Protein AF-A0A0G4EJK0-F1 (afdb_monomer_lite)

pLDDT: mean 75.62, std 25.46, range [27.19, 98.75]

Organism: Vitrella brassicaformis (strain CCMP3155) (NCBI:txid1169540)

Foldseek 3Di:
DDDCPPPPDHPDDDPPDDPLLVVLSVLCVDPDPVSRDDPQVSCVSVVNDDDDDDDDDDDDDDDDDDDDDDDDDDDDDDDDDDDDDDDDDDDDDDDDDDDDDDDDDDDDDDDDDPDDDDPPPPPDPPQPDPQLQVCLQVLPLSNNLVNCVVVNLCQQCDADPQRDGSLLSNLLVLSLSNNVSNCVRPVCLQCDAGPQQDGSLLSNLLNLNVNSNVSSCVSPVCQQVDAGPQRDGSLLNNLLNLNQNSNLSSCVSPVCLLCRAGNVRDHSLNSNVVNVNVSNNVSSVVSVVVVVD

Radius of gyration: 32.94 Å; chains: 1; bounding box: 77×65×105 Å

Sequence (293 aa):
MMAVVVDKQIPRIPDSVPAHIKAAIESCFAFKPEDRPTARELLAKLGMSSSPSKEPVLVHPAPVSPAVVSPTGHSSGVHVSMASTATGPPSAVSPTQIKLLVPQEQTAFPTQQPSAKTPPNVPQPQIKHTDIFKAVEENDVQSVRWLIERDGKDILDKRGHFENTPFLLAAKKGHVGVMSVMHESKPDVLKQTDQNGFTALYLAAWFDQIEAMKFLYEMDGSILQQTGPDGWNAIHLAAEKGRVAAVNKLLEWDPKLIDARTNFGFTSFMRAANNGHVDVMKALYAKRKDLLT

Secondary structure (DSSP, 8-state):
---TTSSS------TTS-HHHHHHHHHTT-SSGGGSPPHHHHHHHTT--PPP--PPP-PPP--------------------------------------------------PPP---PPP---------SSHHHHHHTT-HHHHHHHHHHH-GGGGG---GGG--HHHHHHHHT-HHHHHHHHHH-GGGGG-B-TTS-BHHHHHHHTT-HHHHHHHHHH-GGGGG---GGG--HHHHHHHTT-HHHHHHHHHH-GGGGG---TT---HHHHHHHTT-HHHHHHHHHHHHHH--

Structure (mmCIF, N/CA/C/O backbone):
data_AF-A0A0G4EJK0-F1
#
_entry.id   AF-A0A0G4EJK0-F1
#
loop_
_atom_site.group_PDB
_atom_site.id
_atom_site.type_symbol
_atom_site.label_atom_id
_atom_site.label_alt_id
_atom_site.label_comp_id
_atom_site.label_asym_id
_atom_site.label_entity_id
_atom_site.label_seq_id
_atom_site.pdbx_PDB_ins_code
_atom_site.Cartn_x
_atom_site.Cartn_y
_atom_site.Cartn_z
_atom_site.occupancy
_atom_site.B_iso_or_equiv
_atom_site.auth_seq_id
_atom_site.auth_comp_id
_atom_site.auth_asym_id
_atom_site.auth_atom_id
_atom_site.pdbx_PDB_model_num
ATOM 1 N N . MET A 1 1 ? 21.245 -13.088 4.872 1.00 36.66 1 MET A N 1
ATOM 2 C CA . MET A 1 1 ? 22.289 -13.784 4.090 1.00 36.66 1 MET A CA 1
ATOM 3 C C . MET A 1 1 ? 22.297 -13.173 2.691 1.00 36.66 1 MET A C 1
ATOM 5 O O . MET A 1 1 ? 21.254 -13.180 2.059 1.00 36.66 1 MET A O 1
ATOM 9 N N . MET A 1 2 ? 23.444 -12.606 2.291 1.00 28.41 2 MET A N 1
ATOM 10 C CA . MET A 1 2 ? 23.840 -12.134 0.946 1.00 28.41 2 MET A CA 1
ATOM 11 C C . MET A 1 2 ? 23.056 -10.958 0.326 1.00 28.41 2 MET A C 1
ATOM 13 O O . MET A 1 2 ? 22.141 -11.123 -0.474 1.00 28.41 2 MET A O 1
ATOM 17 N N . ALA A 1 3 ? 23.508 -9.744 0.646 1.00 35.75 3 ALA A N 1
ATOM 18 C CA . ALA A 1 3 ? 23.315 -8.568 -0.190 1.00 35.75 3 ALA A CA 1
ATOM 19 C C . ALA A 1 3 ? 24.245 -8.669 -1.411 1.00 35.75 3 ALA A C 1
ATOM 21 O O . ALA A 1 3 ? 25.451 -8.831 -1.254 1.00 35.75 3 ALA A O 1
ATOM 22 N N . VAL A 1 4 ? 23.706 -8.567 -2.626 1.00 46.34 4 VAL A N 1
ATOM 23 C CA . VAL A 1 4 ? 24.503 -8.712 -3.862 1.00 46.34 4 VAL A CA 1
ATOM 24 C C . VAL A 1 4 ? 25.382 -7.485 -4.153 1.00 46.34 4 VAL A C 1
ATOM 26 O O . VAL A 1 4 ? 26.178 -7.506 -5.081 1.00 46.34 4 VAL A O 1
ATOM 29 N N . VAL A 1 5 ? 25.326 -6.424 -3.342 1.00 48.44 5 VAL A N 1
ATOM 30 C CA . VAL A 1 5 ? 26.264 -5.297 -3.474 1.00 48.44 5 VAL A CA 1
ATOM 31 C C . VAL A 1 5 ? 26.700 -4.783 -2.102 1.00 48.44 5 VAL A C 1
ATOM 33 O O . VAL A 1 5 ? 26.505 -3.618 -1.776 1.00 48.44 5 VAL A O 1
ATOM 36 N N . VAL A 1 6 ? 27.264 -5.661 -1.269 1.00 46.09 6 VAL A N 1
ATOM 37 C CA . VAL A 1 6 ? 27.990 -5.222 -0.059 1.00 46.09 6 VAL A CA 1
ATOM 38 C C . VAL A 1 6 ? 29.514 -5.331 -0.204 1.00 46.09 6 VAL A C 1
ATOM 40 O O . VAL A 1 6 ? 30.216 -4.601 0.480 1.00 46.09 6 VAL A O 1
ATOM 43 N N . ASP A 1 7 ? 30.049 -6.064 -1.188 1.00 45.94 7 ASP A N 1
ATOM 44 C CA . ASP A 1 7 ? 31.502 -6.339 -1.235 1.00 45.94 7 ASP A CA 1
ATOM 45 C C . ASP A 1 7 ? 32.251 -5.867 -2.489 1.00 45.94 7 ASP A C 1
ATOM 47 O O . ASP A 1 7 ? 33.375 -6.299 -2.733 1.00 45.94 7 ASP A O 1
ATOM 51 N N . LYS A 1 8 ? 31.684 -4.967 -3.306 1.00 55.09 8 LYS A N 1
ATOM 52 C CA . LYS A 1 8 ? 32.303 -4.547 -4.589 1.00 55.09 8 LYS A CA 1
ATOM 53 C C . LYS A 1 8 ? 32.570 -5.722 -5.553 1.00 55.09 8 LYS A C 1
ATOM 55 O O . LYS A 1 8 ? 33.410 -5.607 -6.442 1.00 55.09 8 LYS A O 1
ATOM 60 N N . GLN A 1 9 ? 31.870 -6.845 -5.388 1.00 55.94 9 GLN A N 1
ATOM 61 C CA . GLN A 1 9 ? 32.025 -8.032 -6.226 1.00 55.94 9 GLN A CA 1
ATOM 62 C C . GLN A 1 9 ? 30.781 -8.239 -7.087 1.00 55.94 9 GLN A C 1
ATOM 64 O O . GLN A 1 9 ? 29.661 -8.266 -6.581 1.00 55.94 9 GLN A O 1
ATOM 69 N N . ILE A 1 10 ? 30.990 -8.386 -8.396 1.00 62.38 10 ILE A N 1
ATOM 70 C CA . ILE A 1 10 ? 29.948 -8.809 -9.333 1.00 62.38 10 ILE A CA 1
ATOM 71 C C . ILE A 1 10 ? 29.575 -10.258 -8.967 1.00 62.38 10 ILE A C 1
ATOM 73 O O . ILE A 1 10 ? 30.484 -11.082 -8.821 1.00 62.38 10 ILE A O 1
ATOM 77 N N . PRO A 1 11 ? 28.283 -10.602 -8.792 1.00 68.44 11 PRO A N 1
ATOM 78 C CA . PRO A 1 11 ? 27.881 -11.975 -8.496 1.00 68.44 11 PRO A CA 1
ATOM 79 C C . PRO A 1 11 ? 28.413 -12.941 -9.560 1.00 68.44 11 PRO A C 1
ATOM 81 O O . PRO A 1 11 ? 28.395 -12.641 -10.753 1.00 68.44 11 PRO A O 1
ATOM 84 N N . ARG A 1 12 ? 28.897 -14.112 -9.129 1.00 75.75 12 ARG A N 1
ATOM 85 C CA . ARG A 1 12 ? 29.502 -15.106 -10.024 1.00 75.75 12 ARG A CA 1
ATOM 86 C C . ARG A 1 12 ? 28.474 -15.589 -11.052 1.00 75.75 12 ARG A C 1
ATOM 88 O O . ARG A 1 12 ? 27.527 -16.291 -10.703 1.00 75.75 12 ARG A O 1
ATOM 95 N N . ILE A 1 13 ? 28.684 -15.232 -12.317 1.00 77.44 13 ILE A N 1
ATOM 96 C CA . ILE A 1 13 ? 27.845 -15.671 -13.437 1.00 77.44 13 ILE A CA 1
ATOM 97 C C . ILE A 1 13 ? 28.315 -17.069 -13.873 1.00 77.44 13 ILE A C 1
ATOM 99 O O . ILE A 1 13 ? 29.518 -17.239 -14.091 1.00 77.44 13 ILE A O 1
ATOM 103 N N . PRO A 1 14 ? 27.417 -18.065 -14.001 1.00 82.44 14 PRO A N 1
ATOM 104 C CA . PRO A 1 14 ? 27.784 -19.404 -14.454 1.00 82.44 14 PRO A CA 1
ATOM 105 C C . PRO A 1 14 ? 28.470 -19.389 -15.824 1.00 82.44 14 PRO A C 1
ATOM 107 O O . PRO A 1 14 ? 28.029 -18.690 -16.735 1.00 82.44 14 PRO A O 1
ATOM 110 N N . ASP A 1 15 ? 29.500 -20.217 -16.000 1.00 82.75 15 ASP A N 1
ATOM 111 C CA . ASP A 1 15 ? 30.239 -20.313 -17.269 1.00 82.75 15 ASP A CA 1
ATOM 112 C C . ASP A 1 15 ? 29.399 -20.912 -18.412 1.00 82.75 15 ASP A C 1
ATOM 114 O O . ASP A 1 15 ? 29.754 -20.794 -19.580 1.00 82.75 15 ASP A O 1
ATOM 118 N N . SER A 1 16 ? 28.245 -21.505 -18.087 1.00 87.25 16 SER A N 1
ATOM 119 C CA . SER A 1 16 ? 27.246 -21.972 -19.053 1.00 87.25 16 SER A CA 1
ATOM 120 C C . SER A 1 16 ? 26.503 -20.837 -19.768 1.00 87.25 16 SER A C 1
ATOM 122 O O . SER A 1 16 ? 25.772 -21.094 -20.724 1.00 87.25 16 SER A O 1
ATOM 124 N N . VAL A 1 17 ? 26.625 -19.593 -19.293 1.00 83.62 17 VAL A N 1
ATOM 125 C CA . VAL A 1 17 ? 25.949 -18.430 -19.875 1.00 83.62 17 VAL A CA 1
ATOM 126 C C . VAL A 1 17 ? 26.747 -17.912 -21.082 1.00 83.62 17 VAL A C 1
ATOM 128 O O . VAL A 1 17 ? 27.941 -17.637 -20.946 1.00 83.62 17 VAL A O 1
ATOM 131 N N . PRO A 1 18 ? 26.112 -17.710 -22.254 1.00 87.06 18 PRO A N 1
ATOM 132 C CA . PRO A 1 18 ? 26.765 -17.121 -23.419 1.00 87.06 18 PRO A CA 1
ATOM 133 C C . PRO A 1 18 ? 27.442 -15.779 -23.108 1.00 87.06 18 PRO A C 1
ATOM 135 O O . PRO A 1 18 ? 26.883 -14.940 -22.401 1.00 87.06 18 PRO A O 1
ATOM 138 N N . ALA A 1 19 ? 28.616 -15.539 -23.699 1.00 83.38 19 ALA A N 1
ATOM 139 C CA . ALA A 1 19 ? 29.460 -14.379 -23.392 1.00 83.38 19 ALA A CA 1
ATOM 140 C C . ALA A 1 19 ? 28.738 -13.020 -23.509 1.00 83.38 19 ALA A C 1
ATOM 142 O O . ALA A 1 19 ? 28.958 -12.133 -22.689 1.00 83.38 19 ALA A O 1
ATOM 143 N N . HIS A 1 20 ? 27.837 -12.863 -24.484 1.00 80.50 20 HIS A N 1
ATOM 144 C CA . HIS A 1 20 ? 27.069 -11.626 -24.671 1.00 80.50 20 HIS A CA 1
ATOM 145 C C . HIS A 1 20 ? 26.037 -11.389 -23.551 1.00 80.50 20 HIS A C 1
ATOM 147 O O . HIS A 1 20 ? 25.868 -10.260 -23.096 1.00 80.50 20 HIS A O 1
ATOM 153 N N . ILE A 1 21 ? 25.405 -12.454 -23.045 1.00 80.00 21 ILE A N 1
ATOM 154 C CA . ILE A 1 21 ? 24.484 -12.393 -21.901 1.00 80.00 21 ILE A CA 1
ATOM 155 C C . ILE A 1 21 ? 25.269 -12.105 -20.622 1.00 80.00 21 ILE A C 1
ATOM 157 O O . ILE A 1 21 ? 24.861 -11.261 -19.828 1.00 80.00 21 ILE A O 1
ATOM 161 N N . LYS A 1 22 ? 26.435 -12.741 -20.451 1.00 83.38 22 LYS A N 1
ATOM 162 C CA . LYS A 1 22 ? 27.347 -12.479 -19.330 1.00 83.38 22 LYS A CA 1
ATOM 163 C C . LYS A 1 22 ? 27.767 -11.005 -19.288 1.00 83.38 22 LYS A C 1
ATOM 165 O O . LYS A 1 22 ? 27.571 -10.352 -18.269 1.00 83.38 22 LYS A O 1
ATOM 170 N N . ALA A 1 23 ? 28.208 -10.450 -20.418 1.00 81.81 23 ALA A N 1
ATOM 171 C CA . ALA A 1 23 ? 28.575 -9.038 -20.538 1.00 81.81 23 ALA A CA 1
ATOM 172 C C . ALA A 1 23 ? 27.390 -8.076 -20.311 1.00 81.81 23 ALA A C 1
ATOM 174 O O . ALA A 1 23 ? 27.563 -6.985 -19.761 1.00 81.81 23 ALA A O 1
ATOM 175 N N . ALA A 1 24 ? 26.175 -8.461 -20.722 1.00 81.62 24 ALA A N 1
ATOM 176 C CA . ALA A 1 24 ? 24.966 -7.687 -20.449 1.00 81.62 24 ALA A CA 1
ATOM 177 C C . ALA A 1 24 ? 24.678 -7.626 -18.941 1.00 81.62 24 ALA A C 1
ATOM 179 O O . ALA A 1 24 ? 24.516 -6.529 -18.405 1.00 81.62 24 ALA A O 1
ATOM 180 N N . ILE A 1 25 ? 24.703 -8.779 -18.260 1.00 80.38 25 ILE A N 1
ATOM 181 C CA . ILE A 1 25 ? 24.511 -8.892 -16.807 1.00 80.38 25 ILE A CA 1
ATOM 182 C C . ILE A 1 25 ? 25.574 -8.082 -16.058 1.00 80.38 25 ILE A C 1
ATOM 184 O O . ILE A 1 25 ? 25.217 -7.287 -15.195 1.00 80.38 25 ILE A O 1
ATOM 188 N N . GLU A 1 26 ? 26.857 -8.222 -16.407 1.00 81.94 26 GLU A N 1
ATOM 189 C CA . GLU A 1 26 ? 27.963 -7.479 -15.777 1.00 81.94 26 GLU A CA 1
ATOM 190 C C . GLU A 1 26 ? 27.763 -5.962 -15.877 1.00 81.94 26 GLU A C 1
ATOM 192 O O . GLU A 1 26 ? 27.956 -5.244 -14.896 1.00 81.94 26 GLU A O 1
ATOM 197 N N . SER A 1 27 ? 27.291 -5.465 -17.025 1.00 80.62 27 SER A N 1
ATOM 198 C CA . SER A 1 27 ? 27.071 -4.028 -17.207 1.00 80.62 27 SER A CA 1
ATOM 199 C C . SER A 1 27 ? 25.943 -3.443 -16.350 1.00 80.62 27 SER A C 1
ATOM 201 O O . SER A 1 27 ? 25.971 -2.252 -16.050 1.00 80.62 27 SER A O 1
ATOM 203 N N . CYS A 1 28 ? 24.997 -4.258 -15.874 1.00 79.88 28 CYS A N 1
ATOM 204 C CA . CYS A 1 28 ? 23.952 -3.816 -14.942 1.00 79.88 28 CYS A CA 1
ATOM 205 C C . CYS A 1 28 ? 24.502 -3.407 -13.568 1.00 79.88 28 CYS A C 1
ATOM 207 O O . CYS A 1 28 ? 23.854 -2.644 -12.851 1.00 79.88 28 CYS A O 1
ATOM 209 N N . PHE A 1 29 ? 25.675 -3.922 -13.192 1.00 78.44 29 PHE A N 1
ATOM 210 C CA . PHE A 1 29 ? 26.281 -3.730 -11.874 1.00 78.44 29 PHE A CA 1
ATOM 211 C C . PHE A 1 29 ? 27.316 -2.598 -11.847 1.00 78.44 29 PHE A C 1
ATOM 213 O O . PHE A 1 29 ? 28.158 -2.557 -10.949 1.00 78.44 29 PHE A O 1
ATOM 220 N N . ALA A 1 30 ? 27.257 -1.657 -12.799 1.00 74.62 30 ALA A N 1
ATOM 221 C CA . ALA A 1 30 ? 28.131 -0.491 -12.780 1.00 74.62 30 ALA A CA 1
ATOM 222 C C . ALA A 1 30 ? 27.972 0.304 -11.468 1.00 74.62 30 ALA A C 1
ATOM 224 O O . ALA A 1 30 ? 26.858 0.521 -10.964 1.00 74.62 30 ALA A O 1
ATOM 225 N N . PHE A 1 31 ? 29.120 0.705 -10.908 1.00 67.00 31 PHE A N 1
ATOM 226 C CA . PHE A 1 31 ? 29.214 1.332 -9.589 1.00 67.00 31 PHE A CA 1
ATOM 227 C C . PHE A 1 31 ? 28.486 2.675 -9.551 1.00 67.00 31 PHE A C 1
ATOM 229 O O . PHE A 1 31 ? 27.711 2.934 -8.630 1.00 67.00 31 PHE A O 1
ATOM 236 N N . LYS A 1 32 ? 28.692 3.501 -10.579 1.00 67.06 32 LYS A N 1
ATOM 237 C CA . LYS A 1 32 ? 27.968 4.755 -10.734 1.00 67.06 32 LYS A CA 1
ATOM 238 C C . LYS A 1 32 ? 26.630 4.503 -11.437 1.00 67.06 32 LYS A C 1
ATOM 240 O O . LYS A 1 32 ? 26.610 3.790 -12.442 1.00 67.06 32 LYS A O 1
ATOM 245 N N . PRO A 1 33 ? 25.511 5.052 -10.933 1.00 65.81 33 PRO A N 1
ATOM 246 C CA . PRO A 1 33 ? 24.203 4.913 -11.570 1.00 65.81 33 PRO A CA 1
ATOM 247 C C . PRO A 1 33 ? 24.176 5.341 -13.043 1.00 65.81 33 PRO A C 1
ATOM 249 O O . PRO A 1 33 ? 23.495 4.699 -13.836 1.00 65.81 33 PRO A O 1
ATOM 252 N N . GLU A 1 34 ? 24.930 6.379 -13.403 1.00 69.12 34 GLU A N 1
ATOM 253 C CA . GLU A 1 34 ? 25.059 6.921 -14.761 1.00 69.12 34 GLU A CA 1
ATOM 254 C C . GLU A 1 34 ? 25.788 5.994 -15.747 1.00 69.12 34 GLU A C 1
ATOM 256 O O . GLU A 1 34 ? 25.565 6.099 -16.948 1.00 69.12 34 GLU A O 1
ATOM 261 N N . ASP A 1 35 ? 26.595 5.052 -15.251 1.00 76.00 35 ASP A N 1
ATOM 262 C CA . ASP A 1 35 ? 27.342 4.091 -16.075 1.00 76.00 35 ASP A CA 1
ATOM 263 C C . ASP A 1 35 ? 26.530 2.811 -16.363 1.00 76.00 35 ASP A C 1
ATOM 265 O O . ASP A 1 35 ? 26.991 1.909 -17.070 1.00 76.00 35 ASP A O 1
ATOM 269 N N . ARG A 1 36 ? 25.324 2.683 -15.787 1.00 82.44 36 ARG A N 1
ATOM 270 C CA . ARG A 1 36 ? 24.455 1.521 -16.010 1.00 82.44 36 ARG A CA 1
ATOM 271 C C . ARG A 1 36 ? 23.750 1.661 -17.360 1.00 82.44 36 ARG A C 1
ATOM 273 O O . ARG A 1 36 ? 23.183 2.716 -17.638 1.00 82.44 36 ARG A O 1
ATOM 280 N N . PRO A 1 37 ? 23.719 0.599 -18.181 1.00 81.44 37 PRO A N 1
ATOM 281 C CA . PRO A 1 37 ? 23.098 0.652 -19.491 1.00 81.44 37 PRO A CA 1
ATOM 282 C C . PRO A 1 37 ? 21.601 0.933 -19.372 1.00 81.44 37 PRO A C 1
ATOM 284 O O . PRO A 1 37 ? 20.897 0.408 -18.503 1.00 81.44 37 PRO A O 1
ATOM 287 N N . THR A 1 38 ? 21.096 1.711 -20.315 1.00 83.12 38 THR A N 1
ATOM 288 C CA . THR A 1 38 ? 19.664 1.857 -20.553 1.00 83.12 38 THR A CA 1
ATOM 289 C C . THR A 1 38 ? 19.061 0.528 -21.017 1.00 83.12 38 THR A C 1
ATOM 291 O O . THR A 1 38 ? 19.745 -0.342 -21.560 1.00 83.12 38 THR A O 1
ATOM 294 N N . ALA A 1 39 ? 17.741 0.370 -20.876 1.00 74.31 39 ALA A N 1
ATOM 295 C CA . ALA A 1 39 ? 17.043 -0.831 -21.343 1.00 74.31 39 ALA A CA 1
ATOM 296 C C . ALA A 1 39 ? 17.294 -1.123 -22.838 1.00 74.31 39 ALA A C 1
ATOM 298 O O . ALA A 1 39 ? 17.413 -2.280 -23.232 1.00 74.31 39 ALA A O 1
ATOM 299 N N . ARG A 1 40 ? 17.435 -0.076 -23.664 1.00 73.19 40 ARG A N 1
ATOM 300 C CA . ARG A 1 40 ? 17.738 -0.194 -25.098 1.00 73.19 40 ARG A CA 1
ATOM 301 C C . ARG A 1 40 ? 19.123 -0.792 -25.344 1.00 73.19 40 ARG A C 1
ATOM 303 O O . ARG A 1 40 ? 19.264 -1.687 -26.171 1.00 73.19 40 ARG A O 1
ATOM 310 N N . GLU A 1 41 ? 20.131 -0.318 -24.622 1.00 81.06 41 GLU A N 1
ATOM 311 C CA . GLU A 1 41 ? 21.506 -0.819 -24.730 1.00 81.06 41 GLU A CA 1
ATOM 312 C C . GLU A 1 41 ? 21.617 -2.259 -24.224 1.00 81.06 41 GLU A C 1
ATOM 314 O O . GLU A 1 41 ? 22.326 -3.073 -24.811 1.00 81.06 41 GLU A O 1
ATOM 319 N N . LEU A 1 42 ? 20.864 -2.603 -23.180 1.00 83.31 42 LEU A N 1
ATOM 320 C CA . LEU A 1 42 ? 20.788 -3.957 -22.634 1.00 83.31 42 LEU A CA 1
ATOM 321 C C . LEU A 1 42 ? 20.177 -4.940 -23.637 1.00 83.31 42 LEU A C 1
ATOM 323 O O . LEU A 1 42 ? 20.741 -6.001 -23.885 1.00 83.31 42 LEU A O 1
ATOM 327 N N . LEU A 1 43 ? 19.066 -4.562 -24.273 1.00 78.50 43 LEU A N 1
ATOM 328 C CA . LEU A 1 43 ? 18.422 -5.367 -25.315 1.00 78.50 43 LEU A CA 1
ATOM 329 C C . LEU A 1 43 ? 19.311 -5.527 -26.552 1.00 78.50 43 LEU A C 1
ATOM 331 O O . LEU A 1 43 ? 19.360 -6.610 -27.135 1.00 78.50 43 LEU A O 1
ATOM 335 N N . ALA A 1 44 ? 20.052 -4.481 -26.925 1.00 79.31 44 ALA A N 1
ATOM 336 C CA . ALA A 1 44 ? 21.043 -4.561 -27.991 1.00 79.31 44 ALA A CA 1
ATOM 337 C C . ALA A 1 44 ? 22.172 -5.546 -27.640 1.00 79.31 44 ALA A C 1
ATOM 339 O O . ALA A 1 44 ? 22.519 -6.390 -28.465 1.00 79.31 44 ALA A O 1
ATOM 340 N N . LYS A 1 45 ? 22.691 -5.508 -26.403 1.00 78.69 45 LYS A N 1
ATOM 341 C CA . LYS A 1 45 ? 23.703 -6.463 -25.909 1.00 78.69 45 LYS A CA 1
ATOM 342 C C . LYS A 1 45 ? 23.192 -7.903 -25.837 1.00 78.69 45 LYS A C 1
ATOM 344 O O . LYS A 1 45 ? 23.968 -8.832 -26.034 1.00 78.69 45 LYS A O 1
ATOM 349 N N . LEU A 1 46 ? 21.897 -8.090 -25.593 1.00 79.94 46 LEU A N 1
ATOM 350 C CA . LEU A 1 46 ? 21.236 -9.397 -25.608 1.00 79.94 46 LEU A CA 1
ATOM 351 C C . LEU A 1 46 ? 20.897 -9.892 -27.027 1.00 79.94 46 LEU A C 1
ATOM 353 O O . LEU A 1 46 ? 20.324 -10.967 -27.169 1.00 79.94 46 LEU A O 1
ATOM 357 N N . GLY A 1 47 ? 21.218 -9.127 -28.078 1.00 77.88 47 GLY A N 1
ATOM 358 C CA . GLY A 1 47 ? 20.901 -9.496 -29.461 1.00 77.88 47 GLY A CA 1
ATOM 359 C C . GLY A 1 47 ? 19.406 -9.438 -29.793 1.00 77.88 47 GLY A C 1
ATOM 360 O O . GLY A 1 47 ? 18.980 -9.981 -30.805 1.00 77.88 47 GLY A O 1
ATOM 361 N N . MET A 1 48 ? 18.602 -8.767 -28.963 1.00 73.12 48 MET A N 1
ATOM 362 C CA . MET A 1 48 ? 17.140 -8.683 -29.085 1.00 73.12 48 MET A CA 1
ATOM 363 C C . MET A 1 48 ? 16.670 -7.388 -29.768 1.00 73.12 48 MET A C 1
ATOM 365 O O . MET A 1 48 ? 15.517 -6.988 -29.622 1.00 73.12 48 MET A O 1
ATOM 369 N N . SER A 1 49 ? 17.559 -6.700 -30.491 1.00 56.91 49 SER A N 1
ATOM 370 C CA . SER A 1 49 ? 17.236 -5.444 -31.171 1.00 56.91 49 SER A CA 1
ATOM 371 C C . SER A 1 49 ? 16.199 -5.673 -32.276 1.00 56.91 49 SER A C 1
ATOM 373 O O . SER A 1 49 ? 16.522 -6.174 -33.353 1.00 56.91 49 SER A O 1
ATOM 375 N N . SER A 1 50 ? 14.950 -5.272 -32.026 1.00 49.41 50 SER A N 1
ATOM 376 C CA . SER A 1 50 ? 13.975 -5.027 -33.085 1.00 49.41 50 SER A CA 1
ATOM 377 C C . SER A 1 50 ? 14.476 -3.860 -33.934 1.00 49.41 50 SER A C 1
ATOM 379 O O . SER A 1 50 ? 14.631 -2.742 -33.436 1.00 49.41 50 SER A O 1
ATOM 381 N N . SER A 1 51 ? 14.746 -4.121 -35.208 1.00 39.53 51 SER A N 1
ATOM 382 C CA . SER A 1 51 ? 15.110 -3.108 -36.195 1.00 39.53 51 SER A CA 1
ATOM 383 C C . SER A 1 51 ? 14.080 -1.969 -36.192 1.00 39.53 51 SER A C 1
ATOM 385 O O . SER A 1 51 ? 12.884 -2.260 -36.263 1.00 39.53 51 SER A O 1
ATOM 387 N N . PRO A 1 52 ? 14.478 -0.687 -36.158 1.00 43.28 52 PRO A N 1
ATOM 388 C CA . PRO A 1 52 ? 13.553 0.374 -36.506 1.00 43.28 52 PRO A CA 1
ATOM 389 C C . PRO A 1 52 ? 13.314 0.321 -38.019 1.00 43.28 52 PRO A C 1
ATOM 391 O O . PRO A 1 52 ? 14.241 0.390 -38.828 1.00 43.28 52 PRO A O 1
ATOM 394 N N . SER A 1 53 ? 12.048 0.159 -38.393 1.00 38.34 53 SER A N 1
ATOM 395 C CA . SER A 1 53 ? 11.520 0.517 -39.705 1.00 38.34 53 SER A CA 1
ATOM 396 C C . SER A 1 53 ? 12.022 1.905 -40.115 1.00 38.34 53 SER A C 1
ATOM 398 O O . SER A 1 53 ? 11.989 2.834 -39.313 1.00 38.34 53 SER A O 1
ATOM 400 N N . LYS A 1 54 ? 12.497 2.005 -41.362 1.00 40.50 54 LYS A N 1
ATOM 401 C CA . LYS A 1 54 ? 12.998 3.212 -42.035 1.00 40.50 54 LYS A CA 1
ATOM 402 C C . LYS A 1 54 ? 12.200 4.474 -41.669 1.00 40.50 54 LYS A C 1
ATOM 404 O O . LYS A 1 54 ? 11.026 4.563 -42.016 1.00 40.50 54 LYS A O 1
ATOM 409 N N . GLU A 1 55 ? 12.869 5.468 -41.096 1.00 35.12 55 GLU A N 1
ATOM 410 C CA . GLU A 1 55 ? 12.462 6.872 -41.221 1.00 35.12 55 GLU A CA 1
ATOM 411 C C . GLU A 1 55 ? 13.188 7.517 -42.415 1.00 35.12 55 GLU A C 1
ATOM 413 O O . GLU A 1 55 ? 14.316 7.121 -42.737 1.00 35.12 55 GLU A O 1
ATOM 418 N N . PRO A 1 56 ? 12.544 8.459 -43.127 1.00 40.31 56 PRO A N 1
ATOM 419 C CA . PRO A 1 56 ? 13.074 9.024 -44.354 1.00 40.31 56 PRO A CA 1
ATOM 420 C C . PRO A 1 56 ? 14.153 10.073 -44.078 1.00 40.31 56 PRO A C 1
ATOM 422 O O . PRO A 1 56 ? 14.082 10.869 -43.146 1.00 40.31 56 PRO A O 1
ATOM 425 N N . VAL A 1 57 ? 15.146 10.066 -44.962 1.00 39.09 57 VAL A N 1
ATOM 426 C CA . VAL A 1 57 ? 16.255 11.015 -45.050 1.00 39.09 57 VAL A CA 1
ATOM 427 C C . VAL A 1 57 ? 15.721 12.441 -45.206 1.00 39.09 57 VAL A C 1
ATOM 429 O O . VAL A 1 57 ? 15.050 12.743 -46.192 1.00 39.09 57 VAL A O 1
ATOM 432 N N . LEU A 1 58 ? 16.086 13.330 -44.281 1.00 35.81 58 LEU A N 1
ATOM 433 C CA . LEU A 1 58 ? 16.013 14.776 -44.474 1.00 35.81 58 LEU A CA 1
ATOM 434 C C . LEU A 1 58 ? 17.429 15.350 -44.399 1.00 35.81 58 LEU A C 1
ATOM 436 O O . LEU A 1 58 ? 18.189 15.122 -43.462 1.00 35.81 58 LEU A O 1
ATOM 440 N N . VAL A 1 59 ? 17.784 16.006 -45.494 1.00 36.97 59 VAL A N 1
ATOM 441 C CA . VAL A 1 59 ? 19.115 16.457 -45.886 1.00 36.97 59 VAL A CA 1
ATOM 442 C C . VAL A 1 59 ? 19.514 17.689 -45.068 1.00 36.97 59 VAL A C 1
ATOM 444 O O . VAL A 1 59 ? 18.780 18.673 -45.038 1.00 36.97 59 VAL A O 1
ATOM 447 N N . HIS A 1 60 ? 20.694 17.664 -44.447 1.00 35.28 60 HIS A N 1
ATOM 448 C CA . HIS A 1 60 ? 21.369 18.877 -43.971 1.00 35.28 60 HIS A CA 1
ATOM 449 C C . HIS A 1 60 ? 22.001 19.639 -45.146 1.00 35.28 60 HIS A C 1
ATOM 451 O O . HIS A 1 60 ? 22.611 19.004 -46.009 1.00 35.28 60 HIS A O 1
ATOM 457 N N . PRO A 1 61 ? 22.038 20.982 -45.112 1.00 38.09 61 PRO A N 1
ATOM 458 C CA . PRO A 1 61 ? 23.160 21.737 -45.640 1.00 38.09 61 PRO A CA 1
ATOM 459 C C . PRO A 1 61 ? 24.080 22.251 -44.519 1.00 38.09 61 PRO A C 1
ATOM 461 O O . PRO A 1 61 ? 23.698 22.379 -43.357 1.00 38.09 61 PRO A O 1
ATOM 464 N N . ALA A 1 62 ? 25.325 22.473 -44.928 1.00 34.66 62 ALA A N 1
ATOM 465 C CA . ALA A 1 62 ? 26.556 22.633 -44.158 1.00 34.66 62 ALA A CA 1
ATOM 466 C C . ALA A 1 62 ? 26.748 24.058 -43.542 1.00 34.66 62 ALA A C 1
ATOM 468 O O . ALA A 1 62 ? 25.867 24.904 -43.686 1.00 34.66 62 ALA A O 1
ATOM 469 N N . PRO A 1 63 ? 27.868 24.329 -42.829 1.00 46.75 63 PRO A N 1
ATOM 470 C CA . PRO A 1 63 ? 27.943 25.252 -41.690 1.00 46.75 63 PRO A CA 1
ATOM 471 C C . PRO A 1 63 ? 28.461 26.662 -42.022 1.00 46.75 63 PRO A C 1
ATOM 473 O O . PRO A 1 63 ? 29.092 26.887 -43.052 1.00 46.75 63 PRO A O 1
ATOM 476 N N . VAL A 1 64 ? 28.306 27.586 -41.066 1.00 36.47 64 VAL A N 1
ATOM 477 C CA . VAL A 1 64 ? 29.074 28.841 -40.988 1.00 36.47 64 VAL A CA 1
ATOM 478 C C . VAL A 1 64 ? 29.475 29.106 -39.530 1.00 36.47 64 VAL A C 1
ATOM 480 O O . VAL A 1 64 ? 28.634 29.053 -38.636 1.00 36.47 64 VAL A O 1
ATOM 483 N N . SER A 1 65 ? 30.770 29.344 -39.301 1.00 37.53 65 SER A N 1
ATOM 484 C CA . SER A 1 65 ? 31.397 29.641 -37.994 1.00 37.53 65 SER A CA 1
ATOM 485 C C . SER A 1 65 ? 31.561 31.178 -37.779 1.00 37.53 65 SER A C 1
ATOM 487 O O . SER A 1 65 ? 30.989 31.940 -38.554 1.00 37.53 65 SER A O 1
ATOM 489 N N . PRO A 1 66 ? 32.291 31.693 -36.758 1.00 54.25 66 PRO A N 1
ATOM 490 C CA . PRO A 1 66 ? 31.708 32.273 -35.538 1.00 54.25 66 PRO A CA 1
ATOM 491 C C . PRO A 1 66 ? 32.135 33.741 -35.253 1.00 54.25 66 PRO A C 1
ATOM 493 O O . PRO A 1 66 ? 33.097 34.243 -35.826 1.00 54.25 66 PRO A O 1
ATOM 496 N N . ALA A 1 67 ? 31.486 34.416 -34.294 1.00 32.19 67 ALA A N 1
ATOM 497 C CA . ALA A 1 67 ? 31.996 35.631 -33.626 1.00 32.19 67 ALA A CA 1
ATOM 498 C C . ALA A 1 67 ? 31.380 35.729 -32.207 1.00 32.19 67 ALA A C 1
ATOM 500 O O . ALA A 1 67 ? 30.163 35.667 -32.076 1.00 32.19 67 ALA A O 1
ATOM 501 N N . VAL A 1 68 ? 32.154 35.548 -31.123 1.00 33.44 68 VAL A N 1
ATOM 502 C CA . VAL A 1 68 ? 32.732 36.589 -30.226 1.00 33.44 68 VAL A CA 1
ATOM 503 C C . VAL A 1 68 ? 31.703 37.656 -29.806 1.00 33.44 68 VAL A C 1
ATOM 505 O O . VAL A 1 68 ? 31.264 38.389 -30.678 1.00 33.44 68 VAL A O 1
ATOM 508 N N . VAL A 1 69 ? 31.302 37.763 -28.522 1.00 34.16 69 VAL A N 1
ATOM 509 C CA . VAL A 1 69 ? 31.871 38.633 -27.453 1.00 34.16 69 VAL A CA 1
ATOM 510 C C . VAL A 1 69 ? 31.291 38.247 -26.064 1.00 34.16 69 VAL A C 1
ATOM 512 O O . VAL A 1 69 ? 30.174 37.756 -25.946 1.00 34.16 69 VAL A O 1
ATOM 515 N N . SER A 1 70 ? 32.126 38.467 -25.050 1.00 35.12 70 SER A N 1
ATOM 516 C CA . SER A 1 70 ? 32.138 38.192 -23.599 1.00 35.12 70 SER A CA 1
ATOM 517 C C . SER A 1 70 ? 31.054 38.861 -22.696 1.00 35.12 70 SER A C 1
ATOM 519 O O . SER A 1 70 ? 30.230 39.625 -23.192 1.00 35.12 70 SER A O 1
ATOM 521 N N . PRO A 1 71 ? 31.051 38.578 -21.363 1.00 47.62 71 PRO A N 1
ATOM 522 C CA . PRO A 1 71 ? 29.883 38.607 -20.472 1.00 47.62 71 PRO A CA 1
ATOM 523 C C . PRO A 1 71 ? 29.852 39.789 -19.484 1.00 47.62 71 PRO A C 1
ATOM 525 O O . PRO A 1 71 ? 30.867 40.432 -19.232 1.00 47.62 71 PRO A O 1
ATOM 528 N N . THR A 1 72 ? 28.715 39.994 -18.812 1.00 32.50 72 THR A N 1
ATOM 529 C CA . THR A 1 72 ? 28.620 40.840 -17.607 1.00 32.50 72 THR A CA 1
ATOM 530 C C . THR A 1 72 ? 27.602 40.282 -16.617 1.00 32.50 72 THR A C 1
ATOM 532 O O . THR A 1 72 ? 26.476 39.985 -17.008 1.00 32.50 72 THR A O 1
ATOM 535 N N . GLY A 1 73 ? 27.971 40.220 -15.333 1.00 32.34 73 GLY A N 1
ATOM 536 C CA . GLY A 1 73 ? 27.005 40.095 -14.238 1.00 32.34 73 GLY A CA 1
ATOM 537 C C . GLY A 1 73 ? 27.524 39.377 -12.994 1.00 32.34 73 GLY A C 1
ATOM 538 O O . GLY A 1 73 ? 27.086 38.272 -12.699 1.00 32.34 73 GLY A O 1
ATOM 539 N N . HIS A 1 74 ? 28.448 39.997 -12.258 1.00 34.19 74 HIS A N 1
ATOM 540 C CA . HIS A 1 74 ? 28.775 39.624 -10.878 1.00 34.19 74 HIS A CA 1
ATOM 541 C C . HIS A 1 74 ? 27.690 40.124 -9.910 1.00 34.19 74 HIS A C 1
ATOM 543 O O . HIS A 1 74 ? 27.252 41.265 -10.032 1.00 34.19 74 HIS A O 1
ATOM 549 N N . SER A 1 75 ? 27.335 39.325 -8.897 1.00 33.50 75 SER A N 1
ATOM 550 C CA . SER A 1 75 ? 26.686 39.821 -7.677 1.00 33.50 75 SER A CA 1
ATOM 551 C C . SER A 1 75 ? 27.546 39.497 -6.448 1.00 33.50 75 SER A C 1
ATOM 553 O O . SER A 1 75 ? 27.577 38.361 -5.981 1.00 33.50 75 SER A O 1
ATOM 555 N N . SER A 1 76 ? 28.221 40.517 -5.924 1.00 34.78 76 SER A N 1
ATOM 556 C CA . SER A 1 76 ? 28.579 40.659 -4.503 1.00 34.78 76 SER A CA 1
ATOM 557 C C . SER A 1 76 ? 27.508 41.593 -3.919 1.00 34.78 76 SER A C 1
ATOM 559 O O . SER A 1 76 ? 27.156 42.566 -4.574 1.00 34.78 76 SER A O 1
ATOM 561 N N . GLY A 1 77 ? 26.824 41.342 -2.804 1.00 34.81 77 GLY A N 1
ATOM 562 C CA . GLY A 1 77 ? 27.305 40.965 -1.480 1.00 34.81 77 GLY A CA 1
ATOM 563 C C . GLY A 1 77 ? 27.163 42.194 -0.574 1.00 34.81 77 GLY A C 1
ATOM 564 O O . GLY A 1 77 ? 27.870 43.161 -0.817 1.00 34.81 77 GLY A O 1
ATOM 565 N N . VAL A 1 78 ? 26.283 42.180 0.442 1.00 36.81 78 VAL A N 1
ATOM 566 C CA . VAL A 1 78 ? 26.310 43.134 1.576 1.00 36.81 78 VAL A CA 1
ATOM 567 C C . VAL A 1 78 ? 25.715 42.486 2.847 1.00 36.81 78 VAL A C 1
ATOM 569 O O . VAL A 1 78 ? 24.557 42.085 2.859 1.00 36.81 78 VAL A O 1
ATOM 572 N N . HIS A 1 79 ? 26.576 42.328 3.866 1.00 33.81 79 HIS A N 1
ATOM 573 C CA . HIS A 1 79 ? 26.467 42.695 5.303 1.00 33.81 79 HIS A CA 1
ATOM 574 C C . HIS A 1 79 ? 25.104 43.254 5.834 1.00 33.81 79 HIS A C 1
ATOM 576 O O . HIS A 1 79 ? 24.412 43.928 5.090 1.00 33.81 79 HIS A O 1
ATOM 582 N N . VAL A 1 80 ? 24.672 43.236 7.112 1.00 34.28 80 VAL A N 1
ATOM 583 C CA . VAL A 1 80 ? 25.074 42.682 8.430 1.00 34.28 80 VAL A CA 1
ATOM 584 C C . VAL A 1 80 ? 24.096 43.227 9.505 1.00 34.28 80 VAL A C 1
ATOM 586 O O . VAL A 1 80 ? 23.531 44.296 9.296 1.00 34.28 80 VAL A O 1
ATOM 589 N N . SER A 1 81 ? 24.029 42.561 10.677 1.00 35.38 81 SER A N 1
ATOM 590 C CA . SER A 1 81 ? 23.606 43.077 12.014 1.00 35.38 81 SER A CA 1
ATOM 591 C C . SER A 1 81 ? 22.123 43.408 12.254 1.00 35.38 81 SER A C 1
ATOM 593 O O . SER A 1 81 ? 21.427 43.810 11.339 1.00 35.38 81 SER A O 1
ATOM 595 N N . MET A 1 82 ? 21.553 43.403 13.469 1.00 34.75 82 MET A N 1
ATOM 596 C CA . MET A 1 82 ? 21.819 42.888 14.837 1.00 34.75 82 MET A CA 1
ATOM 597 C C . MET A 1 82 ? 20.648 43.409 15.716 1.00 34.75 82 MET A C 1
ATOM 599 O O . MET A 1 82 ? 20.147 44.494 15.435 1.00 34.75 82 MET A O 1
ATOM 603 N N . ALA A 1 83 ? 20.369 42.713 16.834 1.00 33.12 83 ALA A N 1
ATOM 604 C CA . ALA A 1 83 ? 19.767 43.210 18.097 1.00 33.12 83 ALA A CA 1
ATOM 605 C C . ALA A 1 83 ? 18.275 43.636 18.093 1.00 33.12 83 ALA A C 1
ATOM 607 O O . ALA A 1 83 ? 17.770 44.143 17.106 1.00 33.12 83 ALA A O 1
ATOM 608 N N . SER A 1 84 ? 17.477 43.566 19.167 1.00 32.84 84 SER A N 1
ATOM 609 C CA . SER A 1 84 ? 17.475 42.918 20.496 1.00 32.84 84 SER A CA 1
ATOM 610 C C . SER A 1 84 ? 16.127 43.280 21.169 1.00 32.84 84 SER A C 1
ATOM 612 O O . SER A 1 84 ? 15.443 44.194 20.717 1.00 32.84 84 SER A O 1
ATOM 614 N N . THR A 1 85 ? 15.844 42.660 22.325 1.00 33.59 85 THR A N 1
ATOM 615 C CA . THR A 1 85 ? 14.846 43.011 23.376 1.00 33.59 85 THR A CA 1
ATOM 616 C C . THR A 1 85 ? 13.405 42.528 23.132 1.00 33.59 85 THR A C 1
ATOM 618 O O . THR A 1 85 ? 12.776 42.882 22.149 1.00 33.59 85 THR A O 1
ATOM 621 N N . ALA A 1 86 ? 12.903 41.522 23.858 1.00 33.50 86 ALA A N 1
ATOM 622 C CA . ALA A 1 86 ? 12.552 41.433 25.288 1.00 33.50 86 ALA A CA 1
ATOM 623 C C . ALA A 1 86 ? 11.231 42.138 25.639 1.00 33.50 86 ALA A C 1
ATOM 625 O O . ALA A 1 86 ? 11.151 43.359 25.610 1.00 33.50 86 ALA A O 1
ATOM 626 N N . THR A 1 87 ? 10.227 41.356 26.046 1.00 34.09 87 THR A N 1
ATOM 627 C CA . THR A 1 87 ? 9.329 41.624 27.189 1.00 34.09 87 THR A CA 1
ATOM 628 C C . THR A 1 87 ? 8.464 40.384 27.435 1.00 34.09 87 THR A C 1
ATOM 630 O O . THR A 1 87 ? 7.839 39.849 26.524 1.00 34.09 87 THR A O 1
ATOM 633 N N . GLY A 1 88 ? 8.521 39.871 28.667 1.00 33.50 88 GLY A N 1
ATOM 634 C CA . GLY A 1 88 ? 7.724 38.743 29.143 1.00 33.50 88 GLY A CA 1
ATOM 635 C C . GLY A 1 88 ? 6.301 39.139 29.581 1.00 33.50 88 GLY A C 1
ATOM 636 O O . GLY A 1 88 ? 5.936 40.311 29.496 1.00 33.50 88 GLY A O 1
ATOM 637 N N . PRO A 1 89 ? 5.508 38.155 30.051 1.00 58.56 89 PRO A N 1
ATOM 638 C CA . PRO A 1 89 ? 4.086 38.272 30.406 1.00 58.56 89 PRO A CA 1
ATOM 639 C C . PRO A 1 89 ? 3.919 38.724 31.874 1.00 58.56 89 PRO A C 1
ATOM 641 O O . PRO A 1 89 ? 4.932 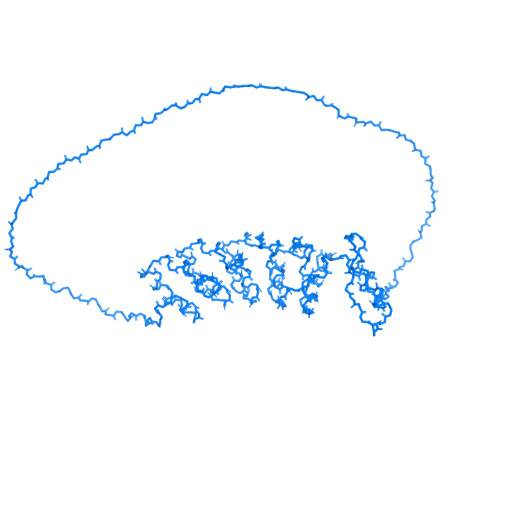38.815 32.576 1.00 58.56 89 PRO A O 1
ATOM 644 N N . PRO A 1 90 ? 2.698 38.999 32.394 1.00 47.22 90 PRO A N 1
ATOM 645 C CA . PRO A 1 90 ? 1.972 37.935 33.125 1.00 47.22 90 PRO A CA 1
ATOM 646 C C . PRO A 1 90 ? 0.435 38.124 33.287 1.00 47.22 90 PRO A C 1
ATOM 648 O O . PRO A 1 90 ? -0.135 39.143 32.906 1.00 47.22 90 PRO A O 1
ATOM 651 N N . SER A 1 91 ? -0.170 37.173 34.022 1.00 33.16 91 SER A N 1
ATOM 652 C CA . SER A 1 91 ? -1.425 37.240 34.822 1.00 33.16 91 SER A CA 1
ATOM 653 C C . SER A 1 91 ? -2.635 36.557 34.164 1.00 33.16 91 SER A C 1
ATOM 655 O O . SER A 1 91 ? -3.109 37.007 33.132 1.00 33.16 91 SER A O 1
ATOM 657 N N . ALA A 1 92 ? -3.121 35.382 34.589 1.00 35.44 92 ALA A N 1
ATOM 658 C CA . ALA A 1 92 ? -3.554 34.889 35.911 1.00 35.44 92 ALA A CA 1
ATOM 659 C C . ALA A 1 92 ? -4.783 35.617 36.473 1.00 35.44 92 ALA A C 1
ATOM 661 O O . ALA A 1 92 ? -4.614 36.677 37.056 1.00 35.44 92 ALA A O 1
ATOM 662 N N . VAL A 1 93 ? -5.970 34.993 36.383 1.00 34.69 93 VAL A N 1
ATOM 663 C CA . VAL A 1 93 ? -7.064 35.107 37.371 1.00 34.69 93 VAL A CA 1
ATOM 664 C C . VAL A 1 93 ? -7.928 33.829 37.331 1.00 34.69 93 VAL A C 1
ATOM 666 O O . VAL A 1 93 ? -8.611 33.555 36.351 1.00 34.69 93 VAL A O 1
ATOM 669 N N . SER A 1 94 ? -7.889 33.055 38.416 1.00 36.75 94 SER A N 1
ATOM 670 C CA . SER A 1 94 ? -9.016 32.254 38.928 1.00 36.75 94 SER A CA 1
ATOM 671 C C . SER A 1 94 ? -9.755 33.140 39.941 1.00 36.75 94 SER A C 1
ATOM 673 O O . SER A 1 94 ? -9.097 34.037 40.481 1.00 36.75 94 SER A O 1
ATOM 675 N N . PRO A 1 95 ? -11.059 32.944 40.236 1.00 40.88 95 PRO A N 1
ATOM 676 C CA . PRO A 1 95 ? -11.315 32.434 41.589 1.00 40.88 95 PRO A CA 1
ATOM 677 C C . PRO A 1 95 ? -12.648 31.674 41.831 1.00 40.88 95 PRO A C 1
ATOM 679 O O . PRO A 1 95 ? -13.666 31.862 41.171 1.00 40.88 95 PRO A O 1
ATOM 682 N N . THR A 1 96 ? -12.613 30.969 42.966 1.00 30.59 96 THR A N 1
ATOM 683 C CA . THR A 1 96 ? -13.657 30.764 43.999 1.00 30.59 96 THR A CA 1
ATOM 684 C C . THR A 1 96 ? -14.558 29.523 44.010 1.00 30.59 96 THR A C 1
ATOM 686 O O . THR A 1 96 ? -15.420 29.293 43.171 1.00 30.59 96 THR A O 1
ATOM 689 N N . GLN A 1 97 ? -14.369 28.808 45.123 1.00 33.72 97 GLN A N 1
ATOM 690 C CA . GLN A 1 97 ? -15.198 27.818 45.805 1.00 33.72 97 GLN A CA 1
ATOM 691 C C . GLN A 1 97 ? -16.628 28.285 46.116 1.00 33.72 97 GLN A C 1
ATOM 693 O O . GLN A 1 97 ? -16.829 29.422 46.535 1.00 33.72 97 GLN A O 1
ATOM 698 N N . ILE A 1 98 ? -17.566 27.332 46.148 1.00 34.19 98 ILE A N 1
ATOM 699 C CA . ILE A 1 98 ? -18.655 27.319 47.136 1.00 34.19 98 ILE A CA 1
ATOM 700 C C . ILE A 1 98 ? -18.734 25.911 47.741 1.00 34.19 98 ILE A C 1
ATOM 702 O O . ILE A 1 98 ? -18.830 24.911 47.035 1.00 34.19 98 ILE A O 1
ATOM 706 N N . LYS A 1 99 ? -18.662 25.859 49.072 1.00 31.80 99 LYS A N 1
ATOM 707 C CA . LYS A 1 99 ? -18.836 24.695 49.948 1.00 31.80 99 LYS A CA 1
ATOM 708 C C . LYS A 1 99 ? -19.935 25.064 50.943 1.00 31.80 99 LYS A C 1
ATOM 710 O O . LYS A 1 99 ? -19.822 26.136 51.519 1.00 31.80 99 LYS A O 1
ATOM 715 N N . LEU A 1 100 ? -20.936 24.199 51.124 1.00 27.19 100 LEU A N 1
ATOM 716 C CA . LEU A 1 100 ? -21.854 23.995 52.274 1.00 27.19 100 LEU A CA 1
ATOM 717 C C . LEU A 1 100 ? -23.078 23.228 51.710 1.00 27.19 100 LEU A C 1
ATOM 719 O O . LEU A 1 100 ? -23.472 23.501 50.588 1.00 27.19 100 LEU A O 1
ATOM 723 N N . LEU A 1 101 ? -23.748 22.266 52.344 1.00 27.59 101 LEU A N 1
ATOM 724 C CA . LEU A 1 101 ? -23.871 21.851 53.738 1.00 27.59 101 LEU A CA 1
ATOM 725 C C . LEU A 1 101 ? -24.523 20.447 53.735 1.00 27.59 101 LEU A C 1
ATOM 727 O O . LEU A 1 101 ? -25.421 20.185 52.939 1.00 27.59 101 LEU A O 1
ATOM 731 N N . VAL A 1 102 ? -24.075 19.564 54.626 1.00 34.12 102 VAL A N 1
ATOM 732 C CA . VAL A 1 102 ? -24.697 18.264 54.944 1.00 34.12 102 VAL A CA 1
ATOM 733 C C . VAL A 1 102 ? -25.850 18.485 55.932 1.00 34.12 102 VAL A C 1
ATOM 735 O O . VAL A 1 102 ? -25.704 19.314 56.830 1.00 34.12 102 VAL A O 1
ATOM 738 N N . PRO A 1 103 ? -26.947 17.716 55.840 1.00 32.97 103 PRO A N 1
ATOM 739 C CA . PRO A 1 103 ? -27.409 17.015 57.046 1.00 32.97 103 PRO A CA 1
ATOM 740 C C . PRO A 1 103 ? -27.668 15.514 56.812 1.00 32.97 103 PRO A C 1
ATOM 742 O O . PRO A 1 103 ? -28.262 15.117 55.812 1.00 32.97 103 PRO A O 1
ATOM 745 N N . GLN A 1 104 ? -27.234 14.694 57.776 1.00 32.50 104 GLN A N 1
ATOM 746 C CA . GLN A 1 104 ? -27.795 13.363 58.057 1.00 32.50 104 GLN A CA 1
ATOM 747 C C . GLN A 1 104 ? -29.226 13.538 58.638 1.00 32.50 104 GLN A C 1
ATOM 749 O O . GLN A 1 104 ? -29.563 14.643 59.045 1.00 32.50 104 GLN A O 1
ATOM 754 N N . GLU A 1 105 ? -30.167 12.589 58.669 1.00 30.77 105 GLU A N 1
ATOM 755 C CA . GLU A 1 105 ? -30.140 11.212 59.178 1.00 30.77 105 GLU A CA 1
ATOM 756 C C . GLU A 1 105 ? -31.425 10.454 58.740 1.00 30.77 105 GLU A C 1
ATOM 758 O O . GLU A 1 105 ? -32.490 11.047 58.609 1.00 30.77 105 GLU A O 1
ATOM 763 N N . GLN A 1 106 ? -31.280 9.131 58.576 1.00 30.50 106 GLN A N 1
ATOM 764 C CA . GLN A 1 106 ? -32.193 8.030 58.957 1.00 30.50 106 GLN A CA 1
ATOM 765 C C . GLN A 1 106 ? -33.698 8.065 58.597 1.00 30.50 106 GLN A C 1
ATOM 767 O O . GLN A 1 106 ? -34.491 8.822 59.140 1.00 30.50 106 GLN A O 1
ATOM 772 N N . THR A 1 107 ? -34.157 7.054 57.853 1.00 28.80 107 THR A N 1
ATOM 773 C CA . THR A 1 107 ? -34.831 5.848 58.400 1.00 28.80 107 THR A CA 1
ATOM 774 C C . THR A 1 107 ? -35.336 4.960 57.255 1.00 28.80 107 THR A C 1
ATOM 776 O O . THR A 1 107 ? -35.817 5.429 56.229 1.00 28.80 107 THR A O 1
ATOM 779 N N . ALA A 1 108 ? -35.160 3.652 57.418 1.00 30.11 108 ALA A N 1
ATOM 780 C CA . ALA A 1 108 ? -35.549 2.615 56.474 1.00 30.11 108 ALA A CA 1
ATOM 781 C C . ALA A 1 108 ? -37.021 2.216 56.651 1.00 30.11 108 ALA A C 1
ATOM 783 O O . ALA A 1 108 ? -37.423 1.995 57.784 1.00 30.11 108 ALA A O 1
ATOM 784 N N . PHE A 1 109 ? -37.761 2.022 55.552 1.00 31.58 109 PHE A N 1
ATOM 785 C CA . PHE A 1 109 ? -38.823 1.011 55.390 1.00 31.58 109 PHE A CA 1
ATOM 786 C C . PHE A 1 109 ? -39.037 0.740 53.882 1.00 31.58 109 PHE A C 1
ATOM 788 O O . PHE A 1 109 ? -38.896 1.665 53.080 1.00 31.58 109 PHE A O 1
ATOM 795 N N . PRO A 1 110 ? -39.324 -0.508 53.458 1.00 34.28 110 PRO A N 1
ATOM 796 C CA . PRO A 1 110 ? -39.340 -0.881 52.049 1.00 34.28 110 PRO A CA 1
ATOM 797 C C . PRO A 1 110 ? -40.725 -0.652 51.435 1.00 34.28 110 PRO A C 1
ATOM 799 O O . PRO A 1 110 ? -41.708 -1.245 51.877 1.00 34.28 110 PRO A O 1
ATOM 802 N N . THR A 1 111 ? -40.798 0.143 50.367 1.00 32.56 111 THR A N 1
ATOM 803 C CA . THR A 1 111 ? -42.016 0.275 49.555 1.00 32.56 111 THR A CA 1
ATOM 804 C C . THR A 1 111 ? -41.740 -0.262 48.156 1.00 32.56 111 THR A C 1
ATOM 806 O O . THR A 1 111 ? -40.817 0.171 47.470 1.00 32.56 111 THR A O 1
ATOM 809 N N . GLN A 1 112 ? -42.532 -1.261 47.777 1.00 33.75 112 GLN A N 1
ATOM 810 C CA . GLN A 1 112 ? -42.481 -2.006 46.523 1.00 33.75 112 GLN A CA 1
ATOM 811 C C . GLN A 1 112 ? -42.478 -1.078 45.294 1.00 33.75 112 GLN A C 1
ATOM 813 O O . GLN A 1 112 ? -43.370 -0.247 45.130 1.00 33.75 112 GLN A O 1
ATOM 818 N N . GLN A 1 113 ? -41.497 -1.258 44.405 1.00 30.08 113 GLN A N 1
ATOM 819 C CA . GLN A 1 113 ? -41.510 -0.685 43.057 1.00 30.08 113 GLN A CA 1
ATOM 820 C C . GLN A 1 113 ? -42.542 -1.427 42.185 1.00 30.08 113 GLN A C 1
ATOM 822 O O . GLN A 1 113 ? -42.497 -2.659 42.120 1.00 30.08 113 GLN A O 1
ATOM 827 N N . PRO A 1 114 ? -43.441 -0.725 41.471 1.00 34.91 114 PRO A N 1
ATOM 828 C CA . PRO A 1 114 ? -44.322 -1.352 40.497 1.00 34.91 114 PRO A CA 1
ATOM 829 C C . PRO A 1 114 ? -43.516 -1.840 39.286 1.00 34.91 114 PRO A C 1
ATOM 831 O O . PRO A 1 114 ? -42.681 -1.124 38.734 1.00 34.91 114 PRO A O 1
ATOM 834 N N . SER A 1 115 ? -43.784 -3.083 38.892 1.00 34.75 115 SER A N 1
ATOM 835 C CA . SER A 1 115 ? -43.147 -3.809 37.798 1.00 34.75 115 SER A CA 1
ATOM 836 C C . SER A 1 115 ? -43.156 -3.012 36.490 1.00 34.75 115 SER A C 1
ATOM 838 O O . SER A 1 115 ? -44.183 -2.892 35.818 1.00 34.75 115 SER A O 1
ATOM 840 N N . ALA A 1 116 ? -41.987 -2.503 36.099 1.00 40.53 116 ALA A N 1
ATOM 841 C CA . ALA A 1 116 ? -41.750 -2.024 34.749 1.00 40.53 116 ALA A CA 1
ATOM 842 C C . ALA A 1 116 ? -41.834 -3.226 33.799 1.00 40.53 116 ALA A C 1
ATOM 844 O O . ALA A 1 116 ? -41.016 -4.145 33.860 1.00 40.53 116 ALA A O 1
ATOM 845 N N . LYS A 1 117 ? -42.863 -3.233 32.947 1.00 45.25 117 LYS A N 1
ATOM 846 C CA . LYS A 1 117 ? -42.984 -4.169 31.829 1.00 45.25 117 LYS A CA 1
ATOM 847 C C . LYS A 1 117 ? -41.703 -4.083 31.003 1.00 45.25 117 LYS A C 1
ATOM 849 O O . LYS A 1 117 ? -41.397 -3.035 30.439 1.00 45.25 117 LYS A O 1
ATOM 854 N N . THR A 1 118 ? -40.956 -5.177 30.970 1.00 39.16 118 THR A N 1
ATOM 855 C CA . THR A 1 118 ? -39.779 -5.348 30.124 1.00 39.16 118 THR A CA 1
ATOM 856 C C . THR A 1 118 ? -40.205 -5.096 28.672 1.00 39.16 118 THR A C 1
ATOM 858 O O . THR A 1 118 ? -41.195 -5.694 28.238 1.00 39.16 118 THR A O 1
ATOM 861 N N . PRO A 1 119 ? -39.542 -4.202 27.914 1.00 44.62 119 PRO A N 1
ATOM 862 C CA . PRO A 1 119 ? -39.821 -4.069 26.491 1.00 44.62 119 PRO A CA 1
ATOM 863 C C . PRO A 1 119 ? -39.577 -5.418 25.791 1.00 44.62 119 PRO A C 1
ATOM 865 O O . PRO A 1 119 ? -38.768 -6.218 26.275 1.00 44.62 119 PRO A O 1
ATOM 868 N N . PRO A 1 120 ? -40.294 -5.705 24.689 1.00 50.44 120 PRO A N 1
ATOM 869 C CA . PRO A 1 120 ? -40.178 -6.976 23.991 1.00 50.44 120 PRO A CA 1
ATOM 870 C C . PRO A 1 120 ? -38.717 -7.215 23.622 1.00 50.44 120 PRO A C 1
ATOM 872 O O . PRO A 1 120 ? -38.057 -6.330 23.081 1.00 50.44 120 PRO A O 1
ATOM 875 N N . ASN A 1 121 ? -38.233 -8.407 23.970 1.00 51.03 121 ASN A N 1
ATOM 876 C CA . ASN A 1 121 ? -36.902 -8.914 23.671 1.00 51.03 121 ASN A CA 1
ATOM 877 C C . ASN A 1 121 ? -36.650 -8.808 22.159 1.00 51.03 121 ASN A C 1
ATOM 879 O O . ASN A 1 121 ? -37.009 -9.709 21.400 1.00 51.03 121 ASN A O 1
ATOM 883 N N . VAL A 1 122 ? -36.085 -7.682 21.715 1.00 50.75 122 VAL A N 1
ATOM 884 C CA . VAL A 1 122 ? -35.451 -7.580 20.402 1.00 50.75 122 VAL A CA 1
ATOM 885 C C . VAL A 1 122 ? -34.401 -8.685 20.403 1.00 50.75 122 VAL A C 1
ATOM 887 O O . VAL A 1 122 ? -33.587 -8.688 21.329 1.00 50.75 122 VAL A O 1
ATOM 890 N N . PRO A 1 123 ? -34.420 -9.640 19.454 1.00 44.03 123 PRO A N 1
ATOM 891 C CA . PRO A 1 123 ? -33.389 -10.660 19.387 1.00 44.03 123 PRO A CA 1
ATOM 892 C C . PRO A 1 123 ? -32.041 -9.950 19.380 1.00 44.03 123 PRO A C 1
ATOM 894 O O . PRO A 1 123 ? -31.708 -9.264 18.411 1.00 44.03 123 PRO A O 1
ATOM 897 N N . GLN A 1 124 ? -31.301 -10.043 20.487 1.00 52.34 124 GLN A N 1
ATOM 898 C CA . GLN A 1 124 ? -29.940 -9.539 20.513 1.00 52.34 124 GLN A CA 1
ATOM 899 C C . GLN A 1 124 ? -29.212 -10.274 19.384 1.00 52.34 124 GLN A C 1
ATOM 901 O O . GLN A 1 124 ? -29.345 -11.503 19.298 1.00 52.34 124 GLN A O 1
ATOM 906 N N . PRO A 1 125 ? -28.536 -9.554 18.468 1.00 56.91 125 PRO A N 1
ATOM 907 C CA . PRO A 1 125 ? -27.818 -10.191 17.374 1.00 56.91 125 PRO A CA 1
ATOM 908 C C . PRO A 1 125 ? -26.951 -11.295 17.971 1.00 56.91 125 PRO A C 1
ATOM 910 O O . PRO A 1 125 ? -26.291 -11.067 18.980 1.00 56.91 125 PRO A O 1
ATOM 913 N N . GLN A 1 126 ? -27.031 -12.511 17.425 1.00 61.59 126 GLN A N 1
ATOM 914 C CA . GLN A 1 126 ? -26.284 -13.648 17.960 1.00 61.59 126 GLN A CA 1
ATOM 915 C C . GLN A 1 126 ? -24.791 -13.324 17.876 1.00 61.59 126 GLN A C 1
ATOM 917 O O . GLN A 1 126 ? -24.201 -13.402 16.801 1.00 61.59 126 GLN A O 1
ATOM 922 N N . ILE A 1 127 ? -24.203 -12.910 18.998 1.00 67.12 127 ILE A N 1
ATOM 923 C CA . ILE A 1 127 ? -22.797 -12.522 19.071 1.00 67.12 127 ILE A CA 1
ATOM 924 C C . ILE A 1 127 ? -21.985 -13.796 18.906 1.00 67.12 127 ILE A C 1
ATOM 926 O O . ILE A 1 127 ? -22.000 -14.673 19.772 1.00 67.12 127 ILE A O 1
ATOM 930 N N . LYS A 1 128 ? -21.298 -13.917 17.771 1.00 77.12 128 LYS A N 1
ATOM 931 C CA . LYS A 1 128 ? -20.544 -15.128 17.437 1.00 77.12 128 LYS A CA 1
ATOM 932 C C . LYS A 1 128 ? -19.164 -15.141 18.083 1.00 77.12 128 LYS A C 1
ATOM 934 O O . LYS A 1 128 ? -18.622 -16.217 18.343 1.00 77.12 128 LYS A O 1
ATOM 939 N N . HIS A 1 129 ? -18.594 -13.966 18.359 1.00 84.50 129 HIS A N 1
ATOM 940 C CA . HIS A 1 129 ? -17.210 -13.840 18.810 1.00 84.50 129 HIS A CA 1
ATOM 941 C C . HIS A 1 129 ? -17.061 -12.876 19.985 1.00 84.50 129 HIS A C 1
ATOM 943 O O . HIS A 1 129 ? -17.582 -11.767 19.975 1.00 84.50 129 HIS A O 1
ATOM 949 N N . THR A 1 130 ? -16.290 -13.298 20.986 1.00 88.19 130 THR A N 1
ATOM 950 C CA . THR A 1 130 ? -15.908 -12.478 22.147 1.00 88.19 130 THR A CA 1
ATOM 951 C C . THR A 1 130 ? -14.482 -11.930 22.052 1.00 88.19 130 THR A C 1
ATOM 953 O O . THR A 1 130 ? -14.112 -11.067 22.845 1.00 88.19 130 THR A O 1
ATOM 956 N N . ASP A 1 131 ? -13.695 -12.425 21.095 1.00 94.12 131 ASP A N 1
ATOM 957 C CA . ASP A 1 131 ? -12.344 -11.965 20.787 1.00 94.12 131 ASP A CA 1
ATOM 958 C C . ASP A 1 131 ? -12.351 -11.111 19.513 1.00 94.12 131 ASP A C 1
ATOM 960 O O . ASP A 1 131 ? -12.921 -11.506 18.491 1.00 94.12 131 ASP A O 1
ATOM 964 N N . ILE A 1 132 ? -11.705 -9.942 19.577 1.00 96.75 132 ILE A N 1
ATOM 965 C CA . ILE A 1 132 ? -11.702 -8.977 18.473 1.00 96.75 132 ILE A CA 1
ATOM 966 C C . ILE A 1 132 ? -10.985 -9.526 17.241 1.00 96.75 132 ILE A C 1
ATOM 968 O O . ILE A 1 132 ? -11.449 -9.302 16.129 1.00 96.75 132 ILE A O 1
ATOM 972 N N . PHE A 1 133 ? -9.892 -10.276 17.405 1.00 97.06 133 PHE A N 1
ATOM 973 C CA . PHE A 1 133 ? -9.145 -10.791 16.263 1.00 97.06 133 PHE A CA 1
ATOM 974 C C . PHE A 1 133 ? -9.938 -11.859 15.535 1.00 97.06 133 PHE A C 1
ATOM 976 O O . PHE A 1 133 ? -9.994 -11.806 14.313 1.00 97.06 133 PHE A O 1
ATOM 983 N N . LYS A 1 134 ? -10.616 -12.756 16.257 1.00 96.25 134 LYS A N 1
ATOM 984 C CA . LYS A 1 134 ? -11.501 -13.748 15.636 1.00 96.25 134 LYS A CA 1
ATOM 985 C C . LYS A 1 134 ? -12.669 -13.097 14.890 1.00 96.25 134 LYS A C 1
ATOM 987 O O . LYS A 1 134 ? -12.940 -13.466 13.752 1.00 96.25 134 LYS A O 1
ATOM 992 N N . ALA A 1 135 ? -13.312 -12.092 15.492 1.00 97.25 135 ALA A N 1
ATOM 993 C CA . ALA A 1 135 ? -14.401 -11.354 14.848 1.00 97.25 135 ALA A CA 1
ATOM 994 C C . ALA A 1 135 ? -13.947 -10.688 13.540 1.00 97.25 135 ALA A C 1
ATOM 996 O O . ALA A 1 135 ? -14.608 -10.801 12.510 1.00 97.25 135 ALA A O 1
ATOM 997 N N . VAL A 1 136 ? -12.781 -10.037 13.566 1.00 97.81 136 VAL A N 1
ATOM 998 C CA . VAL A 1 136 ? -12.161 -9.466 12.367 1.00 97.81 136 VAL A CA 1
ATOM 999 C C . VAL A 1 136 ? -11.820 -10.551 11.367 1.00 97.81 136 VAL A C 1
ATOM 1001 O O . VAL A 1 136 ? -12.073 -10.390 10.180 1.00 97.81 136 VAL A O 1
ATOM 1004 N N . GLU A 1 137 ? -11.241 -11.654 11.827 1.00 96.38 137 GLU A N 1
ATOM 1005 C CA . GLU A 1 137 ? -10.767 -12.721 10.967 1.00 96.38 137 GLU A CA 1
ATOM 1006 C C . GLU A 1 137 ? -11.882 -13.297 10.086 1.00 96.38 137 GLU A C 1
ATOM 1008 O O . GLU A 1 137 ? -11.665 -13.517 8.887 1.00 96.38 137 GLU A O 1
ATOM 1013 N N . GLU A 1 138 ? -13.059 -13.475 10.685 1.00 96.56 138 GLU A N 1
ATOM 1014 C CA . GLU A 1 138 ? -14.278 -14.010 10.076 1.00 96.56 138 GLU A CA 1
ATOM 1015 C C . GLU A 1 138 ? -15.151 -12.931 9.402 1.00 96.56 138 GLU A C 1
ATOM 1017 O O . GLU A 1 138 ? -16.232 -13.241 8.905 1.00 96.56 138 GLU A O 1
ATOM 1022 N N . ASN A 1 139 ? -14.677 -11.679 9.328 1.00 97.56 139 ASN A N 1
ATOM 1023 C CA . ASN A 1 139 ? -15.406 -10.533 8.766 1.00 97.56 139 ASN A CA 1
ATOM 1024 C C . ASN A 1 139 ? -16.763 -10.265 9.456 1.00 97.56 139 ASN A C 1
ATOM 1026 O O . ASN A 1 139 ? -17.727 -9.827 8.823 1.00 97.56 139 ASN A O 1
ATOM 1030 N N . ASP A 1 140 ? -16.863 -10.536 10.759 1.00 97.44 140 ASP A N 1
ATOM 1031 C CA . ASP A 1 140 ? -18.086 -10.326 11.530 1.00 97.44 140 ASP A CA 1
ATOM 1032 C C . ASP A 1 140 ? -18.182 -8.878 12.030 1.00 97.44 140 ASP A C 1
ATOM 1034 O O . ASP A 1 140 ? -17.809 -8.535 13.156 1.00 97.44 140 ASP A O 1
ATOM 1038 N N . VAL A 1 141 ? -18.724 -8.021 11.166 1.00 97.25 141 VAL A N 1
ATOM 1039 C CA . VAL A 1 141 ? -18.946 -6.591 11.429 1.00 97.25 141 VAL A CA 1
ATOM 1040 C C . VAL A 1 141 ? -19.788 -6.352 12.690 1.00 97.25 141 VAL A C 1
ATOM 1042 O O . VAL A 1 141 ? -19.540 -5.390 13.417 1.00 97.25 141 VAL A O 1
ATOM 1045 N N . GLN A 1 142 ? -20.767 -7.217 12.976 1.00 96.06 142 GLN A N 1
ATOM 1046 C CA . GLN A 1 142 ? -21.667 -7.043 14.120 1.00 96.06 142 GLN A CA 1
ATOM 1047 C C . GLN A 1 142 ? -20.960 -7.373 15.433 1.00 96.06 142 GLN A C 1
ATOM 1049 O O . GLN A 1 142 ? -21.038 -6.586 16.376 1.00 96.06 142 GLN A O 1
ATOM 1054 N N . SER A 1 143 ? -20.207 -8.477 15.478 1.00 96.25 143 SER A N 1
ATOM 1055 C CA . SER A 1 143 ? -19.378 -8.795 16.646 1.00 96.25 143 SER A CA 1
ATOM 1056 C C . SER A 1 143 ? -18.317 -7.716 16.883 1.00 96.25 143 SER A C 1
ATOM 1058 O O . SER A 1 143 ? -18.114 -7.316 18.024 1.00 96.25 143 SER A O 1
ATOM 1060 N N . VAL A 1 144 ? -17.687 -7.171 15.832 1.00 97.81 144 VAL A N 1
ATOM 1061 C CA . VAL A 1 144 ? -16.727 -6.055 15.967 1.00 97.81 144 VAL A CA 1
ATOM 1062 C C . VAL A 1 144 ? -17.388 -4.812 16.568 1.00 97.81 144 VAL A C 1
ATOM 1064 O O . VAL A 1 144 ? -16.862 -4.262 17.534 1.00 97.81 144 VAL A O 1
ATOM 1067 N N . ARG A 1 145 ? -18.543 -4.383 16.037 1.00 97.38 145 ARG A N 1
ATOM 1068 C CA . ARG A 1 145 ? -19.288 -3.222 16.556 1.00 97.38 145 ARG A CA 1
ATOM 1069 C C . ARG A 1 145 ? -19.640 -3.408 18.030 1.00 97.38 145 ARG A C 1
ATOM 1071 O O . ARG A 1 145 ? -19.336 -2.548 18.850 1.00 97.38 145 ARG A O 1
ATOM 1078 N N . TRP A 1 146 ? -20.201 -4.565 18.365 1.00 95.94 146 TRP A N 1
ATOM 1079 C CA . TRP A 1 146 ? -20.596 -4.880 19.731 1.00 95.94 146 TRP A CA 1
ATOM 1080 C C . TRP A 1 146 ? -19.407 -4.924 20.701 1.00 95.94 146 TRP A C 1
ATOM 1082 O O . TRP A 1 146 ? -19.499 -4.415 21.816 1.00 95.94 146 TRP A O 1
ATOM 1092 N N . LEU A 1 147 ? -18.269 -5.491 20.286 1.00 97.00 147 LEU A N 1
ATOM 1093 C CA . LEU A 1 147 ? -17.062 -5.538 21.115 1.00 97.00 147 LEU A CA 1
ATOM 1094 C C . LEU A 1 147 ? -16.507 -4.139 21.406 1.00 97.00 147 LEU A C 1
ATOM 1096 O O . LEU A 1 147 ? -16.087 -3.883 22.532 1.00 97.00 147 LEU A O 1
ATOM 1100 N N . ILE A 1 148 ? -16.535 -3.227 20.429 1.00 97.56 148 ILE A N 1
ATOM 1101 C CA . ILE A 1 148 ? -16.129 -1.827 20.630 1.00 97.56 148 ILE A CA 1
ATOM 1102 C C . ILE A 1 148 ? -17.079 -1.118 21.606 1.00 97.56 148 ILE A C 1
ATOM 1104 O O . ILE A 1 148 ? -16.617 -0.384 22.476 1.00 97.56 148 ILE A O 1
ATOM 1108 N N . GLU A 1 149 ? -18.390 -1.345 21.488 1.00 96.38 149 GLU A N 1
ATOM 1109 C CA . GLU A 1 149 ? -19.399 -0.766 22.388 1.00 96.38 149 GLU A CA 1
ATOM 1110 C C . GLU A 1 149 ? -19.263 -1.284 23.828 1.00 96.38 149 GLU A C 1
ATOM 1112 O O . GLU A 1 149 ? -19.379 -0.505 24.774 1.00 96.38 149 GLU A O 1
ATOM 1117 N N . ARG A 1 150 ? -18.991 -2.584 24.005 1.00 95.25 150 ARG A N 1
ATOM 1118 C CA . ARG A 1 150 ? -18.860 -3.221 25.324 1.00 95.25 150 ARG A CA 1
ATOM 1119 C C . ARG A 1 150 ? -17.534 -2.900 26.014 1.00 95.25 150 ARG A C 1
ATOM 1121 O O . ARG A 1 150 ? -17.534 -2.560 27.193 1.00 95.25 150 ARG A O 1
ATOM 1128 N N . ASP A 1 151 ? -16.420 -3.059 25.300 1.00 95.12 151 ASP A N 1
ATOM 1129 C CA . ASP A 1 151 ? -15.067 -3.035 25.880 1.00 95.12 151 ASP A CA 1
ATOM 1130 C C . ASP A 1 151 ? -14.341 -1.700 25.654 1.00 95.12 151 ASP A C 1
ATOM 1132 O O . ASP A 1 151 ? -13.246 -1.488 26.176 1.00 95.12 151 ASP A O 1
ATOM 1136 N N . GLY A 1 152 ? -14.940 -0.792 24.880 1.00 96.50 152 GLY A N 1
ATOM 1137 C CA . GLY A 1 152 ? -14.352 0.485 24.503 1.00 96.50 152 GLY A CA 1
ATOM 1138 C C . GLY A 1 152 ? -13.354 0.387 23.344 1.00 96.50 152 GLY A C 1
ATOM 1139 O O . GLY A 1 152 ? -12.896 -0.680 22.933 1.00 96.50 152 GLY A O 1
ATOM 1140 N N . LYS A 1 153 ? -12.976 1.553 22.808 1.00 96.94 153 LYS A N 1
ATOM 1141 C CA . LYS A 1 153 ? -12.112 1.679 21.618 1.00 96.94 153 LYS A CA 1
ATOM 1142 C C . LYS A 1 153 ? -10.662 1.215 21.813 1.00 96.94 153 LYS A C 1
ATOM 1144 O O . LYS A 1 153 ? -9.958 1.016 20.824 1.00 96.94 153 LYS A O 1
ATOM 1149 N N . ASP A 1 154 ? -10.208 1.024 23.050 1.00 96.88 154 ASP A N 1
ATOM 1150 C CA . ASP A 1 154 ? -8.844 0.559 23.348 1.00 96.88 154 ASP A CA 1
ATOM 1151 C C . ASP A 1 154 ? -8.629 -0.895 22.905 1.00 96.88 154 ASP A C 1
ATOM 1153 O O . ASP A 1 154 ? -7.501 -1.315 22.642 1.00 96.88 154 ASP A O 1
ATOM 1157 N N . ILE A 1 155 ? -9.715 -1.653 22.695 1.00 97.12 155 ILE A N 1
ATOM 1158 C CA . ILE A 1 155 ? -9.652 -2.980 22.076 1.00 97.12 155 ILE A CA 1
ATOM 1159 C C . ILE A 1 155 ? -9.009 -2.947 20.678 1.00 97.12 155 ILE A C 1
ATOM 1161 O O . ILE A 1 155 ? -8.403 -3.934 20.262 1.00 97.12 155 ILE A O 1
ATOM 1165 N N . LEU A 1 156 ? -9.081 -1.806 19.980 1.00 98.00 156 LEU A N 1
ATOM 1166 C CA . LEU A 1 156 ? -8.496 -1.593 18.652 1.00 98.00 156 LEU A CA 1
ATOM 1167 C C . LEU A 1 156 ? -6.978 -1.355 18.680 1.00 98.00 156 LEU A C 1
ATOM 1169 O O . LEU A 1 156 ? -6.348 -1.352 17.623 1.00 98.00 156 LEU A O 1
ATOM 1173 N N . ASP A 1 157 ? -6.375 -1.182 19.860 1.00 97.44 157 ASP A N 1
ATOM 1174 C CA . ASP A 1 157 ? -4.916 -1.112 20.018 1.00 97.44 157 ASP A CA 1
ATOM 1175 C C . ASP A 1 157 ? -4.291 -2.452 20.402 1.00 97.44 157 ASP A C 1
ATOM 1177 O O . ASP A 1 157 ? -3.061 -2.573 20.399 1.00 97.44 157 ASP A O 1
ATOM 1181 N N . LYS A 1 158 ? -5.107 -3.474 20.698 1.00 96.31 158 LYS A N 1
ATOM 1182 C CA . LYS A 1 158 ? -4.597 -4.812 21.007 1.00 96.31 158 LYS A CA 1
ATOM 1183 C C . LYS A 1 158 ? -3.685 -5.300 19.885 1.00 96.31 158 LYS A C 1
ATOM 1185 O O . LYS A 1 158 ? -3.918 -5.030 18.707 1.00 96.31 158 LYS A O 1
ATOM 1190 N N . ARG A 1 159 ? -2.637 -6.025 20.265 1.00 94.94 159 ARG A N 1
ATOM 1191 C CA . ARG A 1 159 ? -1.660 -6.606 19.343 1.00 94.94 159 ARG A CA 1
ATOM 1192 C C . ARG A 1 159 ? -1.842 -8.117 19.297 1.00 94.94 159 ARG A C 1
ATOM 1194 O O . ARG A 1 159 ? -1.858 -8.767 20.338 1.00 94.94 159 ARG A O 1
ATOM 1201 N N . GLY A 1 160 ? -2.038 -8.640 18.091 1.00 89.19 160 GLY A N 1
ATOM 1202 C CA . GLY A 1 160 ? -2.157 -10.067 17.814 1.00 89.19 160 GLY A CA 1
ATOM 1203 C C . GLY A 1 160 ? -0.849 -10.638 17.269 1.00 89.19 160 GLY A C 1
ATOM 1204 O O . GLY A 1 160 ? 0.243 -10.160 17.577 1.00 89.19 160 GLY A O 1
ATOM 1205 N N . HIS A 1 161 ? -0.951 -11.649 16.406 1.00 81.75 161 HIS A N 1
ATOM 1206 C CA . HIS A 1 161 ? 0.216 -12.208 15.722 1.00 81.75 161 HIS A CA 1
ATOM 1207 C C . HIS A 1 161 ? 0.919 -11.167 14.829 1.00 81.75 161 HIS A C 1
ATOM 1209 O O . HIS A 1 161 ? 0.267 -10.421 14.090 1.00 81.75 161 HIS A O 1
ATOM 1215 N N . PHE A 1 162 ? 2.258 -11.164 14.870 1.00 79.12 162 PHE A N 1
ATOM 1216 C CA . PHE A 1 162 ? 3.132 -10.199 14.176 1.00 79.12 162 PHE A CA 1
ATOM 1217 C C . PHE A 1 162 ? 2.877 -8.730 14.558 1.00 79.12 162 PHE A C 1
ATOM 1219 O O . PHE A 1 162 ? 3.042 -7.836 13.733 1.00 79.12 162 PHE A O 1
ATOM 1226 N N . GLU A 1 163 ? 2.393 -8.497 15.782 1.00 87.81 163 GLU A N 1
ATOM 1227 C CA . GLU A 1 163 ? 1.987 -7.179 16.286 1.00 87.81 163 GLU A CA 1
ATOM 1228 C C . GLU A 1 163 ? 0.957 -6.457 15.405 1.00 87.81 163 GLU A C 1
ATOM 1230 O O . GLU A 1 163 ? 0.868 -5.230 15.396 1.00 87.81 163 GLU A O 1
ATOM 1235 N N . ASN A 1 164 ? 0.127 -7.208 14.678 1.00 91.25 164 ASN A N 1
ATOM 1236 C CA . ASN A 1 164 ? -0.977 -6.602 13.948 1.00 91.25 164 ASN A CA 1
ATOM 1237 C C . ASN A 1 164 ? -2.069 -6.143 14.911 1.00 91.25 164 ASN A C 1
ATOM 1239 O O . ASN A 1 164 ? -2.455 -6.870 15.832 1.00 91.25 164 ASN A O 1
ATOM 1243 N N . THR A 1 165 ? -2.604 -4.956 14.652 1.00 97.75 165 THR A N 1
ATOM 1244 C CA . THR A 1 165 ? -3.852 -4.493 15.259 1.00 97.75 165 THR A CA 1
ATOM 1245 C C . THR A 1 165 ? -5.052 -5.120 14.546 1.00 97.75 165 THR A C 1
ATOM 1247 O O . THR A 1 165 ? -4.908 -5.618 13.421 1.00 97.75 165 THR A O 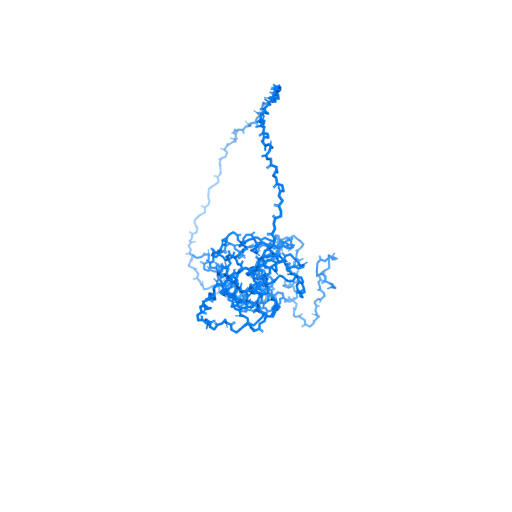1
ATOM 1250 N N . PRO A 1 166 ? -6.256 -5.084 15.146 1.00 98.25 166 PRO A N 1
ATOM 1251 C CA . PRO A 1 166 ? -7.480 -5.504 14.469 1.00 98.25 166 PRO A CA 1
ATOM 1252 C C . PRO A 1 166 ? -7.677 -4.810 13.111 1.00 98.25 166 PRO A C 1
ATOM 1254 O O . PRO A 1 166 ? -8.046 -5.459 12.134 1.00 98.25 166 PRO A O 1
ATOM 1257 N N . PHE A 1 167 ? -7.353 -3.516 13.019 1.00 98.56 167 PHE A N 1
ATO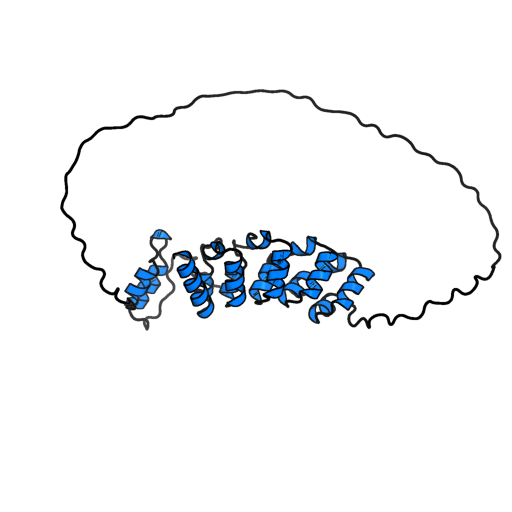M 1258 C CA . PHE A 1 167 ? -7.484 -2.748 11.781 1.00 98.56 167 PHE A CA 1
ATOM 1259 C C . PHE A 1 167 ? -6.505 -3.217 10.694 1.00 98.56 167 PHE A C 1
ATOM 1261 O O . PHE A 1 167 ? -6.895 -3.408 9.541 1.00 98.56 167 PHE A O 1
ATOM 1268 N N . LEU A 1 168 ? -5.247 -3.482 11.061 1.00 97.88 168 LEU A N 1
ATOM 1269 C CA . LEU A 1 168 ? -4.236 -4.005 10.135 1.00 97.88 168 LEU A CA 1
ATOM 1270 C C . LEU A 1 168 ? -4.585 -5.408 9.627 1.00 97.88 168 LEU A C 1
ATOM 1272 O O . LEU A 1 168 ? -4.408 -5.702 8.443 1.00 97.88 168 LEU A O 1
ATOM 1276 N N . LEU A 1 169 ? -5.137 -6.265 10.495 1.00 98.19 169 LEU A N 1
ATOM 1277 C CA . LEU A 1 169 ? -5.637 -7.580 10.093 1.00 98.19 169 LEU A CA 1
ATOM 1278 C C . LEU A 1 169 ? -6.797 -7.460 9.093 1.00 98.19 169 LEU A C 1
ATOM 1280 O O . LEU A 1 169 ? -6.807 -8.176 8.090 1.00 98.19 169 LEU A O 1
ATOM 1284 N N . ALA A 1 170 ? -7.740 -6.546 9.334 1.00 98.50 170 ALA A N 1
ATOM 1285 C CA . ALA A 1 170 ? -8.856 -6.294 8.425 1.00 98.50 170 ALA A CA 1
ATOM 1286 C C . ALA A 1 170 ? -8.367 -5.811 7.047 1.00 98.50 170 ALA A C 1
ATOM 1288 O O . ALA A 1 170 ? -8.794 -6.350 6.027 1.00 98.50 170 ALA A O 1
ATOM 1289 N N . ALA A 1 171 ? -7.404 -4.882 7.012 1.00 98.31 171 ALA A N 1
ATOM 1290 C CA . ALA A 1 171 ? -6.790 -4.390 5.776 1.00 98.31 171 ALA A CA 1
ATOM 1291 C C . ALA A 1 171 ? -6.082 -5.503 4.991 1.00 98.31 171 ALA A C 1
ATOM 1293 O O . ALA A 1 171 ? -6.277 -5.644 3.785 1.00 98.31 171 ALA A O 1
ATOM 1294 N N . LYS A 1 172 ? -5.315 -6.352 5.687 1.00 97.25 172 LYS A N 1
ATOM 1295 C CA . LYS A 1 172 ? -4.660 -7.533 5.108 1.00 97.25 172 LYS A CA 1
ATOM 1296 C C . LYS A 1 172 ? -5.653 -8.518 4.481 1.00 97.25 172 LYS A C 1
ATOM 1298 O O . LYS A 1 172 ? -5.302 -9.175 3.503 1.00 97.25 172 LYS A O 1
ATOM 1303 N N . LYS A 1 173 ? -6.855 -8.654 5.048 1.00 97.81 173 LYS A N 1
ATOM 1304 C CA . LYS A 1 173 ? -7.898 -9.570 4.553 1.00 97.81 173 LYS A CA 1
ATOM 1305 C C . LYS A 1 173 ? -8.900 -8.932 3.583 1.00 97.81 173 LYS A C 1
ATOM 1307 O O . LYS A 1 173 ? -9.699 -9.665 3.016 1.00 97.81 173 LYS A O 1
ATOM 1312 N N . GLY A 1 174 ? -8.859 -7.614 3.384 1.00 98.25 174 GLY A N 1
ATOM 1313 C CA . GLY A 1 174 ? -9.802 -6.911 2.509 1.00 98.25 174 GLY A CA 1
ATOM 1314 C C . GLY A 1 174 ? -11.180 -6.667 3.127 1.00 98.25 174 GLY A C 1
ATOM 1315 O O . GLY A 1 174 ? -12.145 -6.414 2.409 1.00 98.25 174 GLY A O 1
ATOM 1316 N N . HIS A 1 175 ? -11.297 -6.737 4.453 1.00 98.69 175 HIS A N 1
ATOM 1317 C CA . HIS A 1 175 ? -12.574 -6.681 5.169 1.00 98.69 175 HIS A CA 1
ATOM 1318 C C . HIS A 1 175 ? -13.048 -5.238 5.379 1.00 98.69 175 HIS A C 1
ATOM 1320 O O . HIS A 1 175 ? -13.054 -4.720 6.495 1.00 98.69 175 HIS A O 1
ATOM 1326 N N . VAL A 1 176 ? -13.446 -4.571 4.293 1.00 98.62 176 VAL A N 1
ATOM 1327 C CA . VAL A 1 176 ? -13.785 -3.133 4.281 1.00 98.62 176 VAL A CA 1
ATOM 1328 C C . VAL A 1 176 ? -14.895 -2.769 5.270 1.00 98.62 176 VAL A C 1
ATOM 1330 O O . VAL A 1 176 ? -14.791 -1.756 5.953 1.00 98.62 176 VAL A O 1
ATOM 1333 N N . GLY A 1 177 ? -15.929 -3.605 5.417 1.00 98.50 177 GLY A N 1
ATOM 1334 C CA . GLY A 1 177 ? -17.010 -3.345 6.377 1.00 98.50 177 GLY A CA 1
ATOM 1335 C C . GLY A 1 177 ? -16.509 -3.278 7.824 1.00 98.50 177 GLY A C 1
ATOM 1336 O O . GLY A 1 177 ? -16.895 -2.390 8.580 1.00 98.50 177 GLY A O 1
ATOM 1337 N N . VAL A 1 178 ? -15.587 -4.171 8.191 1.00 98.69 178 VAL A N 1
ATOM 1338 C CA . VAL A 1 178 ? -14.923 -4.159 9.500 1.00 98.69 178 VAL A CA 1
ATOM 1339 C C . VAL A 1 178 ? -14.028 -2.926 9.649 1.00 98.69 178 VAL A C 1
ATOM 1341 O O . VAL A 1 178 ? -14.054 -2.276 10.695 1.00 98.69 178 VAL A O 1
ATOM 1344 N N . MET A 1 179 ? -13.273 -2.568 8.604 1.00 98.75 179 MET A N 1
ATOM 1345 C CA . MET A 1 179 ? -12.435 -1.362 8.600 1.00 98.75 179 MET A CA 1
ATOM 1346 C C . MET A 1 179 ? -13.263 -0.087 8.807 1.00 98.75 179 MET A C 1
ATOM 1348 O O . MET A 1 179 ? -12.861 0.757 9.606 1.00 98.75 179 MET A O 1
ATOM 1352 N N . SER A 1 180 ? -14.428 0.022 8.157 1.00 98.62 180 SER A N 1
ATOM 1353 C CA . SER A 1 180 ? -15.351 1.158 8.304 1.00 98.62 180 SER A CA 1
ATOM 1354 C C . SER A 1 180 ? -15.772 1.344 9.757 1.00 98.62 180 SER A C 1
ATOM 1356 O O . SER A 1 180 ? -15.546 2.405 10.331 1.00 98.62 180 SER A O 1
ATOM 1358 N N . VAL A 1 181 ? -16.276 0.283 10.398 1.00 98.38 181 VAL A N 1
ATOM 1359 C CA . VAL A 1 181 ? -16.740 0.342 11.796 1.00 98.38 181 VAL A CA 1
ATOM 1360 C C . VAL A 1 181 ? -15.624 0.754 12.756 1.00 98.38 181 VAL A C 1
ATOM 1362 O O . VAL A 1 181 ? -15.844 1.552 13.671 1.00 98.38 181 VAL A O 1
ATOM 1365 N N . MET A 1 182 ? -14.412 0.230 12.562 1.00 98.62 182 MET A N 1
ATOM 1366 C CA . MET A 1 182 ? -13.271 0.603 13.398 1.00 98.62 182 MET A CA 1
ATOM 1367 C C . MET A 1 182 ? -12.845 2.054 13.189 1.00 98.62 182 MET A C 1
ATOM 1369 O O . MET A 1 182 ? -12.575 2.744 14.169 1.00 98.62 182 MET A O 1
ATOM 1373 N N . HIS A 1 183 ? -12.791 2.515 11.937 1.00 98.31 183 HIS A N 1
ATOM 1374 C CA . HIS A 1 183 ? -12.408 3.885 11.611 1.00 98.31 183 HIS A CA 1
ATOM 1375 C C . HIS A 1 183 ? -13.429 4.899 12.145 1.00 98.31 183 HIS A C 1
ATOM 1377 O O . HIS A 1 183 ? -13.032 5.864 12.795 1.00 98.31 183 HIS A O 1
ATOM 1383 N N . GLU A 1 184 ? -14.729 4.631 11.972 1.00 98.00 184 GLU A N 1
ATOM 1384 C CA . GLU A 1 184 ? -15.829 5.417 12.557 1.00 98.00 184 GLU A CA 1
ATOM 1385 C C . GLU A 1 184 ? -15.681 5.557 14.079 1.00 98.00 184 GLU A C 1
ATOM 1387 O O . GLU A 1 184 ? -15.908 6.625 14.642 1.00 98.00 184 GLU A O 1
ATOM 1392 N N . SER A 1 185 ? -15.267 4.479 14.749 1.00 97.94 185 SER A N 1
ATOM 1393 C CA . SER A 1 185 ? -15.118 4.450 16.208 1.00 97.94 185 SER A CA 1
ATOM 1394 C C . SER A 1 185 ? -13.820 5.104 16.697 1.00 97.94 185 SER A C 1
ATOM 1396 O O . SER A 1 185 ? -13.764 5.653 17.802 1.00 97.94 185 SER A O 1
ATOM 1398 N N . LYS A 1 186 ? -12.743 5.012 15.909 1.00 97.88 186 LYS A N 1
ATOM 1399 C CA . LYS A 1 186 ? -11.410 5.516 16.253 1.00 97.88 186 LYS A CA 1
ATOM 1400 C C . LYS A 1 186 ? -10.625 5.882 14.982 1.00 97.88 186 LYS A C 1
ATOM 1402 O O . LYS A 1 186 ? -9.859 5.054 14.495 1.00 97.88 186 LYS A O 1
ATOM 1407 N N . PRO A 1 187 ? -10.713 7.129 14.484 1.00 96.44 187 PRO A N 1
ATOM 1408 C CA . PRO A 1 187 ? -10.072 7.521 13.224 1.00 96.44 187 PRO A CA 1
ATOM 1409 C C . PRO A 1 187 ? -8.552 7.298 13.168 1.00 96.44 187 PRO A C 1
ATOM 1411 O O . PRO A 1 187 ? -8.012 6.959 12.115 1.00 96.44 187 PRO A O 1
ATOM 1414 N N . ASP A 1 188 ? -7.861 7.408 14.309 1.00 95.75 188 ASP A N 1
ATOM 1415 C CA . ASP A 1 188 ? -6.407 7.219 14.411 1.00 95.75 188 ASP A CA 1
ATOM 1416 C C . ASP A 1 188 ? -5.919 5.794 14.084 1.00 95.75 188 ASP A C 1
ATOM 1418 O O . ASP A 1 188 ? -4.713 5.600 13.917 1.00 95.75 188 ASP A O 1
ATOM 1422 N N . VAL A 1 189 ? -6.807 4.798 13.930 1.00 97.25 189 VAL A N 1
ATOM 1423 C CA . VAL A 1 189 ? -6.415 3.443 13.479 1.00 97.25 189 VAL A CA 1
ATOM 1424 C C . VAL A 1 189 ? -5.710 3.451 12.118 1.00 97.25 189 VAL A C 1
ATOM 1426 O O . VAL A 1 189 ? -4.884 2.579 11.861 1.00 97.25 189 VAL A O 1
ATOM 1429 N N . LEU A 1 190 ? -5.948 4.471 11.280 1.00 95.75 190 LEU A N 1
ATOM 1430 C CA . LEU A 1 190 ? -5.259 4.658 9.995 1.00 95.75 190 LEU A CA 1
ATOM 1431 C C . LEU A 1 190 ? -3.738 4.824 10.134 1.00 95.75 190 LEU A C 1
ATOM 1433 O O . LEU A 1 190 ? -3.001 4.507 9.204 1.00 95.75 190 LEU A O 1
ATOM 1437 N N . LYS A 1 191 ? -3.268 5.312 11.287 1.00 93.81 191 LYS A N 1
ATOM 1438 C CA . LYS A 1 191 ? -1.846 5.580 11.563 1.00 93.81 191 LYS A CA 1
ATOM 1439 C C . LYS A 1 191 ? -1.123 4.383 12.183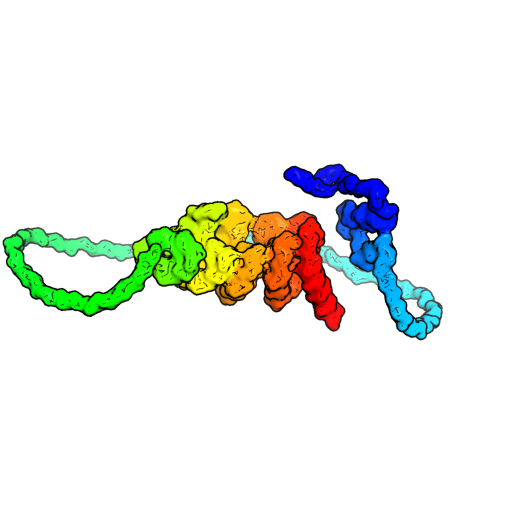 1.00 93.81 191 LYS A C 1
ATOM 1441 O O . LYS A 1 191 ? 0.076 4.460 12.431 1.00 93.81 191 LYS A O 1
ATOM 1446 N N . GLN A 1 192 ? -1.841 3.305 12.497 1.00 95.06 192 GLN A N 1
ATOM 1447 C CA . GLN A 1 192 ? -1.245 2.126 13.117 1.00 95.06 192 GLN A CA 1
ATOM 1448 C C . GLN A 1 192 ? -0.310 1.405 12.137 1.00 95.06 192 GLN A C 1
ATOM 1450 O O . GLN A 1 192 ? -0.540 1.382 10.926 1.00 95.06 192 GLN A O 1
ATOM 1455 N N . THR A 1 193 ? 0.728 0.778 12.687 1.00 93.81 193 THR A N 1
ATOM 1456 C CA . THR A 1 193 ? 1.711 -0.014 11.944 1.00 93.81 193 THR A CA 1
ATOM 1457 C C . THR A 1 193 ? 1.906 -1.388 12.573 1.00 93.81 193 THR A C 1
ATOM 1459 O O . THR A 1 193 ? 1.679 -1.558 13.776 1.00 93.81 193 THR A O 1
ATOM 1462 N N . ASP A 1 194 ? 2.329 -2.358 11.762 1.00 92.69 194 ASP A N 1
ATOM 1463 C CA . ASP A 1 194 ? 2.792 -3.663 12.244 1.00 92.69 194 ASP A CA 1
ATOM 1464 C C . ASP A 1 194 ? 4.194 -3.559 12.884 1.00 92.69 194 ASP A C 1
ATOM 1466 O O . ASP A 1 194 ? 4.789 -2.477 12.944 1.00 92.69 194 ASP A O 1
ATOM 1470 N N . GLN A 1 195 ? 4.746 -4.694 13.327 1.00 91.69 195 GLN A N 1
ATOM 1471 C CA . GLN A 1 195 ? 6.098 -4.781 13.906 1.00 91.69 195 GLN A CA 1
ATOM 1472 C C . GLN A 1 195 ? 7.220 -4.283 12.971 1.00 91.69 195 GLN A C 1
ATOM 1474 O O . GLN A 1 195 ? 8.322 -3.983 13.424 1.00 91.69 195 GLN A O 1
ATOM 1479 N N . ASN A 1 196 ? 6.969 -4.234 11.659 1.00 88.75 196 ASN A N 1
ATOM 1480 C CA . ASN A 1 196 ? 7.928 -3.783 10.656 1.00 88.75 196 ASN A CA 1
ATOM 1481 C C . ASN A 1 196 ? 7.699 -2.314 10.278 1.00 88.75 196 ASN A C 1
ATOM 1483 O O . ASN A 1 196 ? 8.383 -1.810 9.397 1.00 88.75 196 ASN A O 1
ATOM 1487 N N . GLY A 1 197 ? 6.737 -1.618 10.889 1.00 90.06 197 GLY A N 1
ATOM 1488 C CA . GLY A 1 197 ? 6.400 -0.245 10.519 1.00 90.06 197 GLY A CA 1
ATOM 1489 C C . GLY A 1 197 ? 5.524 -0.128 9.266 1.00 90.06 197 GLY A C 1
ATOM 1490 O O . GLY A 1 197 ? 5.388 0.968 8.727 1.00 90.06 197 GLY A O 1
ATOM 1491 N N . PHE A 1 198 ? 4.921 -1.216 8.776 1.00 90.88 198 PHE A N 1
ATOM 1492 C CA . PHE A 1 198 ? 4.010 -1.170 7.631 1.00 90.88 198 PHE A CA 1
ATOM 1493 C C . PHE A 1 198 ? 2.602 -0.751 8.050 1.00 90.88 198 PHE A C 1
ATOM 1495 O O . PHE A 1 198 ? 2.018 -1.318 8.974 1.00 90.88 198 PHE A O 1
ATOM 1502 N N . THR A 1 199 ? 2.040 0.226 7.337 1.00 93.69 199 THR A N 1
ATOM 1503 C CA . THR A 1 199 ? 0.669 0.708 7.550 1.00 93.69 199 THR A CA 1
ATOM 1504 C C . THR A 1 199 ? -0.362 -0.179 6.851 1.00 93.69 199 THR A C 1
ATOM 1506 O O . THR A 1 199 ? -0.032 -1.085 6.078 1.00 93.69 199 THR A O 1
ATOM 1509 N N . ALA A 1 200 ? -1.647 0.106 7.075 1.00 96.06 200 ALA A N 1
ATOM 1510 C CA . ALA A 1 200 ? -2.750 -0.629 6.463 1.00 96.06 200 ALA A CA 1
ATOM 1511 C C . ALA A 1 200 ? -2.669 -0.682 4.923 1.00 96.06 200 ALA A C 1
ATOM 1513 O O . ALA A 1 200 ? -2.945 -1.733 4.343 1.00 96.06 200 ALA A O 1
ATOM 1514 N N . LEU A 1 201 ? -2.239 0.401 4.255 1.00 97.00 201 LEU A N 1
ATOM 1515 C CA . LEU A 1 201 ? -2.118 0.421 2.789 1.00 97.00 201 LEU A CA 1
ATOM 1516 C C . LEU A 1 201 ? -1.050 -0.562 2.300 1.00 97.00 201 LEU A C 1
ATOM 1518 O O . LEU A 1 201 ? -1.255 -1.240 1.297 1.00 97.00 201 LEU A O 1
ATOM 1522 N N . TYR A 1 202 ? 0.075 -0.659 3.010 1.00 95.06 202 TYR A N 1
ATOM 1523 C CA . TYR A 1 202 ? 1.173 -1.560 2.658 1.00 95.06 202 TYR A CA 1
ATOM 1524 C C . TYR A 1 202 ? 0.708 -3.008 2.715 1.00 95.06 202 TYR A C 1
ATOM 1526 O O . TYR A 1 202 ? 0.940 -3.772 1.779 1.00 95.06 202 TYR A O 1
ATOM 1534 N N . LEU A 1 203 ? 0.003 -3.367 3.788 1.00 95.44 203 LEU A N 1
ATOM 1535 C CA . LEU A 1 203 ? -0.560 -4.700 3.949 1.00 95.44 203 LEU A CA 1
ATOM 1536 C C . LEU A 1 203 ? -1.625 -4.975 2.880 1.00 95.44 203 LEU A C 1
ATOM 1538 O O . LEU A 1 203 ? -1.550 -5.995 2.201 1.00 95.44 203 LEU A O 1
ATOM 1542 N N . ALA A 1 204 ? -2.565 -4.057 2.654 1.00 97.81 204 ALA A N 1
ATOM 1543 C CA . ALA A 1 204 ? -3.582 -4.223 1.618 1.00 97.81 204 ALA A CA 1
ATOM 1544 C C . ALA A 1 204 ? -2.952 -4.411 0.222 1.00 97.81 204 ALA A C 1
ATOM 1546 O O . ALA A 1 204 ? -3.333 -5.327 -0.504 1.00 97.81 204 ALA A O 1
ATOM 1547 N N . ALA A 1 205 ? -1.922 -3.632 -0.120 1.00 97.62 205 ALA A N 1
ATOM 1548 C CA . ALA A 1 205 ? -1.187 -3.759 -1.379 1.00 97.62 205 ALA A CA 1
ATOM 1549 C C . ALA A 1 205 ? -0.381 -5.068 -1.475 1.00 97.62 205 ALA A C 1
ATOM 1551 O O . ALA A 1 205 ? -0.372 -5.706 -2.525 1.00 97.62 205 ALA A O 1
ATOM 1552 N N . TRP A 1 206 ? 0.255 -5.518 -0.385 1.00 95.88 206 TRP A N 1
ATOM 1553 C CA . TRP A 1 206 ? 0.972 -6.802 -0.325 1.00 95.88 206 TRP A CA 1
ATOM 1554 C C . TRP A 1 206 ? 0.039 -7.988 -0.594 1.00 95.88 206 TRP A C 1
ATOM 1556 O O . TRP A 1 206 ? 0.438 -8.971 -1.228 1.00 95.88 206 TRP A O 1
ATOM 1566 N N . PHE A 1 207 ? -1.198 -7.919 -0.103 1.00 96.69 207 PHE A N 1
ATOM 1567 C CA . PHE A 1 207 ? -2.201 -8.979 -0.218 1.00 96.69 207 PHE A CA 1
ATOM 1568 C C . PHE A 1 207 ? -3.209 -8.762 -1.358 1.00 96.69 207 PHE A C 1
ATOM 1570 O O . PHE A 1 207 ? -4.150 -9.544 -1.462 1.00 96.69 207 PHE A O 1
ATOM 1577 N N . ASP A 1 208 ? -2.989 -7.767 -2.224 1.00 97.88 208 ASP A N 1
ATOM 1578 C CA . ASP A 1 208 ? -3.830 -7.438 -3.391 1.00 97.88 208 ASP A CA 1
ATOM 1579 C C . ASP A 1 208 ? -5.300 -7.119 -3.043 1.00 97.88 208 ASP A C 1
ATOM 1581 O O . ASP A 1 208 ? -6.229 -7.420 -3.789 1.00 97.88 208 ASP A O 1
ATOM 1585 N N . GLN A 1 209 ? -5.526 -6.509 -1.877 1.00 98.56 209 GLN A N 1
ATOM 1586 C CA . GLN A 1 209 ? -6.852 -6.180 -1.348 1.00 98.56 209 GLN A CA 1
ATOM 1587 C C . GLN A 1 209 ? -7.336 -4.822 -1.870 1.00 98.56 209 GLN A C 1
ATOM 1589 O O . GLN A 1 209 ? -7.321 -3.818 -1.158 1.00 98.56 209 GLN A O 1
ATOM 1594 N N . ILE A 1 210 ? -7.766 -4.785 -3.132 1.00 98.56 210 ILE A N 1
ATOM 1595 C CA . ILE A 1 210 ? -8.068 -3.536 -3.857 1.00 98.56 210 ILE A CA 1
ATOM 1596 C C . ILE A 1 210 ? -9.159 -2.695 -3.189 1.00 98.56 210 ILE A C 1
ATOM 1598 O O . ILE A 1 210 ? -9.020 -1.476 -3.109 1.00 98.56 210 ILE A O 1
ATOM 1602 N N . GLU A 1 211 ? -10.222 -3.315 -2.677 1.00 98.56 211 GLU A N 1
ATOM 1603 C CA . GLU A 1 211 ? -11.302 -2.570 -2.015 1.00 98.56 211 GLU A CA 1
ATOM 1604 C C . GLU A 1 211 ? -10.849 -1.961 -0.681 1.00 98.56 211 GLU A C 1
ATOM 1606 O O . GLU A 1 211 ? -11.203 -0.826 -0.373 1.00 98.56 211 GLU A O 1
ATOM 1611 N N . ALA A 1 212 ? -9.976 -2.646 0.068 1.00 98.69 212 ALA A N 1
ATOM 1612 C CA . ALA A 1 212 ? -9.355 -2.060 1.256 1.00 98.69 212 ALA A CA 1
ATOM 1613 C C . ALA A 1 212 ? -8.407 -0.912 0.893 1.00 98.69 212 ALA A C 1
ATOM 1615 O O . ALA A 1 212 ? -8.411 0.113 1.569 1.00 98.69 212 ALA A O 1
ATOM 1616 N N . MET A 1 213 ? -7.634 -1.036 -0.191 1.00 98.62 213 MET A N 1
ATOM 1617 C CA . MET A 1 213 ? -6.800 0.067 -0.677 1.00 98.62 213 MET A CA 1
ATOM 1618 C C . MET A 1 213 ? -7.649 1.293 -1.032 1.00 98.62 213 MET A C 1
ATOM 1620 O O . MET A 1 213 ? -7.270 2.405 -0.676 1.00 98.62 213 MET A O 1
ATOM 1624 N N . LYS A 1 214 ? -8.784 1.102 -1.724 1.00 98.62 214 LYS A N 1
ATOM 1625 C CA . LYS A 1 214 ? -9.699 2.195 -2.097 1.00 98.62 214 LYS A CA 1
ATOM 1626 C C . LYS A 1 214 ? -10.269 2.878 -0.866 1.00 98.62 214 LYS A C 1
ATOM 1628 O O . LYS A 1 214 ? -10.134 4.088 -0.751 1.00 98.62 214 LYS A O 1
ATOM 1633 N N . PHE A 1 215 ? -10.795 2.096 0.076 1.00 98.56 215 PHE A N 1
ATOM 1634 C CA . PHE A 1 215 ? -11.286 2.615 1.349 1.00 98.56 215 PHE A CA 1
ATOM 1635 C C . PHE A 1 215 ? -10.220 3.462 2.059 1.00 98.56 215 PHE A C 1
ATOM 1637 O O . PHE A 1 215 ? -10.486 4.585 2.466 1.00 98.56 215 PHE A O 1
ATOM 1644 N N . LEU A 1 216 ? -8.985 2.962 2.162 1.00 98.06 216 LEU A N 1
ATOM 1645 C CA . LEU A 1 216 ? -7.891 3.691 2.812 1.00 98.06 216 LEU A CA 1
ATOM 1646 C C . LEU A 1 216 ? -7.554 5.008 2.100 1.00 98.06 216 LEU A C 1
ATOM 1648 O O . LEU A 1 216 ? -7.350 6.018 2.766 1.00 98.06 216 LEU A O 1
ATOM 1652 N N . TYR A 1 217 ? -7.511 4.998 0.767 1.00 97.44 217 TYR A N 1
ATOM 1653 C CA . TYR A 1 217 ? -7.258 6.194 -0.036 1.00 97.44 217 TYR A CA 1
ATOM 1654 C C . TYR A 1 217 ? -8.384 7.231 0.084 1.00 97.44 217 TYR A C 1
ATOM 1656 O O . TYR A 1 217 ? -8.115 8.426 0.150 1.00 97.44 217 TYR A O 1
ATOM 1664 N N . GLU A 1 218 ? -9.639 6.783 0.145 1.00 97.56 218 GLU A N 1
ATOM 1665 C CA . GLU A 1 218 ? -10.805 7.650 0.342 1.00 97.56 218 GLU A CA 1
ATOM 1666 C C . GLU A 1 218 ? -10.816 8.302 1.730 1.00 97.56 218 GLU A C 1
ATOM 1668 O O . GLU A 1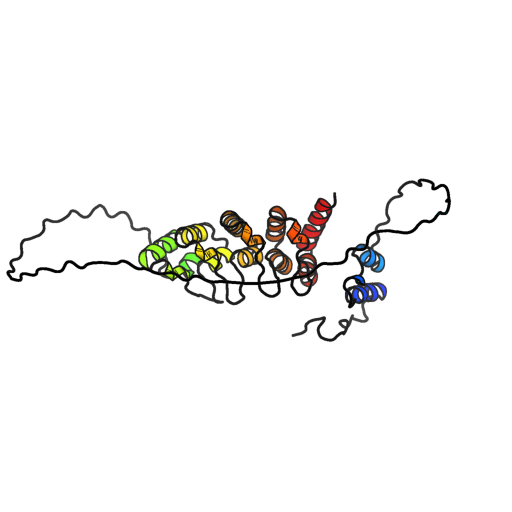 218 ? -11.232 9.452 1.855 1.00 97.56 218 GLU A O 1
ATOM 1673 N N . MET A 1 219 ? -10.344 7.597 2.765 1.00 96.75 219 MET A N 1
ATOM 1674 C CA . MET A 1 219 ? -10.244 8.155 4.119 1.00 96.75 219 MET A CA 1
ATOM 1675 C C . MET A 1 219 ? -9.072 9.131 4.270 1.00 96.75 219 MET A C 1
ATOM 1677 O O . MET A 1 219 ? -9.195 10.131 4.976 1.00 96.75 219 MET A O 1
ATOM 1681 N N . ASP A 1 220 ? -7.937 8.856 3.625 1.00 94.19 220 ASP A N 1
ATOM 1682 C CA . ASP A 1 220 ? -6.775 9.745 3.624 1.00 94.19 220 ASP A CA 1
ATOM 1683 C C . ASP A 1 220 ? -5.939 9.566 2.352 1.00 94.19 220 ASP A C 1
ATOM 1685 O O . ASP A 1 220 ? -5.068 8.701 2.272 1.00 94.19 220 ASP A O 1
ATOM 1689 N N . GLY A 1 221 ? -6.137 10.442 1.364 1.00 89.44 221 GLY A N 1
ATOM 1690 C CA . GLY A 1 221 ? -5.389 10.394 0.105 1.00 89.44 221 GLY A CA 1
ATOM 1691 C C . GLY A 1 221 ? -3.877 10.615 0.259 1.00 89.44 221 GLY A C 1
ATOM 1692 O O . GLY A 1 221 ? -3.105 10.228 -0.623 1.00 89.44 221 GLY A O 1
ATOM 1693 N N . SER A 1 222 ? -3.420 11.187 1.382 1.00 90.44 222 SER A N 1
ATOM 1694 C CA . SER A 1 222 ? -1.991 11.393 1.649 1.00 90.44 222 SER A CA 1
ATOM 1695 C C . SER A 1 222 ? -1.242 10.086 1.935 1.00 90.44 222 SER A C 1
ATOM 1697 O O . SER A 1 222 ? -0.013 10.046 1.838 1.00 90.44 222 SER A O 1
ATOM 1699 N N . ILE A 1 223 ? -1.966 8.988 2.192 1.00 89.44 223 ILE A N 1
ATOM 1700 C CA . ILE A 1 223 ? -1.404 7.669 2.505 1.00 89.44 223 ILE A CA 1
ATOM 1701 C C . ILE A 1 223 ? -0.493 7.111 1.401 1.00 89.44 223 ILE A C 1
ATOM 1703 O O . ILE A 1 223 ? 0.405 6.321 1.687 1.00 89.44 223 ILE A O 1
ATOM 1707 N N . LEU A 1 224 ? -0.654 7.563 0.149 1.00 90.06 224 LEU A N 1
ATOM 1708 C CA . LEU A 1 224 ? 0.226 7.187 -0.966 1.00 90.06 224 LEU A CA 1
ATOM 1709 C C . LEU A 1 224 ? 1.659 7.714 -0.820 1.00 90.06 224 LEU A C 1
ATOM 1711 O O . LEU A 1 224 ? 2.587 7.102 -1.346 1.00 90.06 224 LEU A O 1
ATOM 1715 N N . GLN A 1 225 ? 1.836 8.837 -0.120 1.00 84.25 225 GLN A N 1
ATOM 1716 C CA . GLN A 1 225 ? 3.136 9.492 0.057 1.00 84.25 225 GLN A CA 1
ATOM 1717 C C . GLN A 1 225 ? 3.899 8.966 1.276 1.00 84.25 225 GLN A C 1
ATOM 1719 O O . GLN A 1 225 ? 5.059 9.320 1.483 1.00 84.25 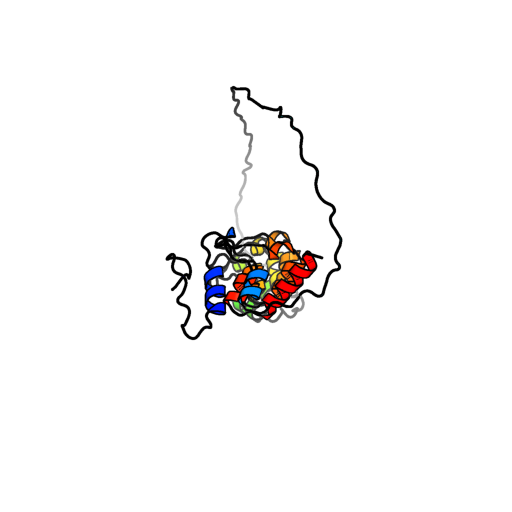225 GLN A O 1
ATOM 1724 N N . GLN A 1 226 ? 3.267 8.120 2.092 1.00 83.56 226 GLN A N 1
ATOM 1725 C CA . GLN A 1 226 ? 3.918 7.526 3.249 1.00 83.56 226 GLN A CA 1
ATOM 1726 C C . GLN A 1 226 ? 5.018 6.571 2.796 1.00 83.56 226 GLN A C 1
ATOM 1728 O O . GLN A 1 226 ? 4.778 5.664 1.994 1.00 83.56 226 GLN A O 1
ATOM 1733 N N . THR A 1 227 ? 6.210 6.744 3.357 1.00 82.56 227 THR A N 1
ATOM 1734 C CA . THR A 1 227 ? 7.351 5.853 3.165 1.00 82.56 227 THR A CA 1
ATOM 1735 C C . THR A 1 227 ? 7.555 4.995 4.408 1.00 82.56 227 THR A C 1
ATOM 1737 O O . THR A 1 227 ? 7.577 5.480 5.537 1.00 82.56 227 THR A O 1
ATOM 1740 N N . GLY A 1 228 ? 7.666 3.692 4.189 1.00 82.81 228 GLY A N 1
ATOM 1741 C CA . GLY A 1 228 ? 7.994 2.711 5.204 1.00 82.81 228 GLY A CA 1
ATOM 1742 C C . GLY A 1 228 ? 9.504 2.649 5.433 1.00 82.81 228 GLY A C 1
ATOM 1743 O O . GLY A 1 228 ? 10.262 3.481 4.913 1.00 82.81 228 GLY A O 1
ATOM 1744 N N . PRO A 1 229 ? 9.966 1.628 6.172 1.00 85.31 229 PRO A N 1
ATOM 1745 C CA . PRO A 1 229 ? 11.390 1.382 6.360 1.00 85.31 229 PRO A CA 1
ATOM 1746 C C . PRO A 1 229 ? 12.132 1.353 5.026 1.00 85.31 229 PRO A C 1
ATOM 1748 O O . PRO A 1 229 ? 11.588 0.920 4.011 1.00 85.31 229 PRO A O 1
ATOM 1751 N N . ASP A 1 230 ? 13.373 1.833 5.021 1.00 88.81 230 ASP A N 1
ATOM 1752 C CA . ASP A 1 230 ? 14.244 1.891 3.843 1.00 88.81 230 ASP A CA 1
ATOM 1753 C C . ASP A 1 230 ? 13.638 2.590 2.610 1.00 88.81 230 ASP A C 1
ATOM 1755 O O . ASP A 1 230 ? 14.002 2.287 1.469 1.00 88.81 230 ASP A O 1
ATOM 1759 N N . GLY A 1 231 ? 12.704 3.525 2.812 1.00 90.31 231 GLY A N 1
ATOM 1760 C CA . GLY A 1 231 ? 12.071 4.279 1.726 1.00 90.31 231 GLY A CA 1
ATOM 1761 C C . GLY A 1 231 ? 11.148 3.427 0.855 1.00 90.31 231 GLY A C 1
ATOM 1762 O O . GLY A 1 231 ? 10.847 3.796 -0.281 1.00 90.31 231 GLY A O 1
ATOM 1763 N N . TRP A 1 232 ? 10.723 2.259 1.341 1.00 92.56 232 TRP A N 1
ATOM 1764 C CA . TRP A 1 232 ? 9.717 1.469 0.643 1.00 92.56 232 TRP A CA 1
ATOM 1765 C C . TRP A 1 232 ? 8.397 2.218 0.597 1.00 92.56 232 TRP A C 1
ATOM 1767 O O . TRP A 1 232 ? 8.071 2.974 1.499 1.00 92.56 232 TRP A O 1
ATOM 1777 N N . ASN A 1 233 ? 7.637 1.976 -0.463 1.00 93.00 233 ASN A N 1
ATOM 1778 C CA . ASN A 1 233 ? 6.264 2.438 -0.598 1.00 93.00 233 ASN A CA 1
ATOM 1779 C C . ASN A 1 233 ? 5.374 1.282 -1.066 1.00 93.00 233 ASN A C 1
ATOM 1781 O O . ASN A 1 233 ? 5.873 0.205 -1.416 1.00 93.00 233 ASN A O 1
ATOM 1785 N N . ALA A 1 234 ? 4.059 1.499 -1.079 1.00 95.38 234 ALA A N 1
ATOM 1786 C CA . ALA A 1 234 ? 3.094 0.453 -1.409 1.00 95.38 234 ALA A CA 1
ATOM 1787 C C . ALA A 1 234 ? 3.342 -0.183 -2.793 1.00 95.38 234 ALA A C 1
ATOM 1789 O O . ALA A 1 234 ? 3.187 -1.396 -2.939 1.00 95.38 234 ALA A O 1
ATOM 1790 N N . ILE A 1 235 ? 3.795 0.591 -3.794 1.00 97.00 235 ILE A N 1
ATOM 1791 C CA . ILE A 1 235 ? 4.051 0.054 -5.141 1.00 97.00 235 ILE A CA 1
ATOM 1792 C C . ILE A 1 235 ? 5.289 -0.850 -5.176 1.00 97.00 235 ILE A C 1
ATOM 1794 O O . ILE A 1 235 ? 5.303 -1.827 -5.923 1.00 97.00 235 ILE A O 1
ATOM 1798 N N . HIS A 1 236 ? 6.311 -0.584 -4.352 1.00 96.06 236 HIS A N 1
ATOM 1799 C CA . HIS A 1 236 ? 7.462 -1.478 -4.229 1.00 96.06 236 HIS A CA 1
ATOM 1800 C C . HIS A 1 236 ? 7.052 -2.833 -3.639 1.00 96.06 236 HIS A C 1
ATOM 1802 O O . HIS A 1 236 ? 7.424 -3.859 -4.206 1.00 96.06 236 HIS A O 1
ATOM 1808 N N . LEU A 1 237 ? 6.263 -2.842 -2.554 1.00 95.06 237 LEU A N 1
ATOM 1809 C CA . LEU A 1 237 ? 5.730 -4.072 -1.948 1.00 95.06 237 LEU A CA 1
ATOM 1810 C C . LEU A 1 237 ? 4.865 -4.851 -2.945 1.00 95.06 237 LEU A C 1
ATOM 1812 O O . LEU A 1 237 ? 5.082 -6.042 -3.160 1.00 95.06 237 LEU A O 1
ATOM 1816 N N . ALA A 1 238 ? 3.896 -4.176 -3.572 1.00 97.75 238 ALA A N 1
ATOM 1817 C CA . ALA A 1 238 ? 3.004 -4.792 -4.548 1.00 97.75 238 ALA A CA 1
ATOM 1818 C C . ALA A 1 238 ? 3.801 -5.428 -5.695 1.00 97.75 238 ALA A C 1
ATOM 1820 O O . ALA A 1 238 ? 3.539 -6.566 -6.083 1.00 97.75 238 ALA A O 1
ATOM 1821 N N . ALA A 1 239 ? 4.832 -4.735 -6.186 1.00 97.94 239 ALA A N 1
ATOM 1822 C CA . ALA A 1 239 ? 5.680 -5.244 -7.250 1.00 97.94 239 ALA A CA 1
ATOM 1823 C C . ALA A 1 239 ? 6.578 -6.409 -6.813 1.00 97.94 239 ALA A C 1
ATOM 1825 O O . ALA A 1 239 ? 6.705 -7.380 -7.554 1.00 97.94 239 ALA A O 1
ATOM 1826 N N . GLU A 1 240 ? 7.154 -6.355 -5.609 1.00 96.75 240 GLU A N 1
ATOM 1827 C CA . GLU A 1 240 ? 7.941 -7.453 -5.029 1.00 96.75 240 GLU A CA 1
ATOM 1828 C C . GLU A 1 240 ? 7.104 -8.720 -4.803 1.00 96.75 240 GLU A C 1
ATOM 1830 O O . GLU A 1 240 ? 7.654 -9.813 -4.832 1.00 96.75 240 GLU A O 1
ATOM 1835 N N . LYS A 1 241 ? 5.789 -8.590 -4.577 1.00 97.38 241 LYS A N 1
ATOM 1836 C CA . LYS A 1 241 ? 4.865 -9.722 -4.366 1.00 97.38 241 LYS A CA 1
ATOM 1837 C C . LYS A 1 241 ? 4.044 -10.099 -5.597 1.00 97.38 241 LYS A C 1
ATOM 1839 O O . LYS A 1 241 ? 3.163 -10.951 -5.495 1.00 97.38 241 LYS A O 1
ATOM 1844 N N . GLY A 1 242 ? 4.294 -9.466 -6.742 1.00 97.69 242 GLY A N 1
ATOM 1845 C CA . GLY A 1 242 ? 3.625 -9.802 -7.999 1.00 97.69 242 GLY A CA 1
ATOM 1846 C C . GLY A 1 242 ? 2.155 -9.378 -8.070 1.00 97.69 242 GLY A C 1
ATOM 1847 O O . GLY A 1 242 ? 1.381 -9.979 -8.811 1.00 97.69 242 GLY A O 1
ATOM 1848 N N . ARG A 1 243 ? 1.741 -8.368 -7.297 1.00 98.50 243 ARG A N 1
ATOM 1849 C CA . ARG A 1 243 ? 0.347 -7.909 -7.192 1.00 98.50 243 ARG A CA 1
ATOM 1850 C C . ARG A 1 243 ? 0.006 -6.914 -8.296 1.00 98.50 243 ARG A C 1
ATOM 1852 O O . ARG A 1 243 ? 0.144 -5.702 -8.135 1.00 98.50 243 ARG A O 1
ATOM 1859 N N . VAL A 1 244 ? -0.403 -7.436 -9.451 1.00 98.25 244 VAL A N 1
ATOM 1860 C CA . VAL A 1 244 ? -0.684 -6.630 -10.652 1.00 98.25 244 VAL A CA 1
ATOM 1861 C C . VAL A 1 244 ? -1.832 -5.644 -10.425 1.00 98.25 244 VAL A C 1
ATOM 1863 O O . VAL A 1 244 ? -1.722 -4.487 -10.835 1.00 98.25 244 VAL A O 1
ATOM 1866 N N . ALA A 1 245 ? -2.917 -6.066 -9.767 1.00 98.56 245 ALA A N 1
ATOM 1867 C CA . ALA A 1 245 ? -4.071 -5.200 -9.543 1.00 98.56 245 ALA A CA 1
ATOM 1868 C C . ALA A 1 245 ? -3.719 -4.039 -8.602 1.00 98.56 245 ALA A C 1
ATOM 1870 O O . ALA A 1 245 ? -4.013 -2.887 -8.928 1.00 98.56 245 ALA A O 1
ATOM 1871 N N . ALA A 1 246 ? -3.000 -4.308 -7.508 1.00 98.62 246 ALA A N 1
ATOM 1872 C CA . ALA A 1 246 ? -2.510 -3.272 -6.605 1.00 98.62 246 ALA A CA 1
ATOM 1873 C C . ALA A 1 246 ? -1.565 -2.287 -7.311 1.00 98.62 246 ALA A C 1
ATOM 1875 O O . ALA A 1 246 ? -1.732 -1.078 -7.164 1.00 98.62 246 ALA A O 1
ATOM 1876 N N . VAL A 1 247 ? -0.616 -2.771 -8.125 1.00 98.50 247 VAL A N 1
ATOM 1877 C CA . VAL A 1 247 ? 0.283 -1.902 -8.913 1.00 98.50 247 VAL A CA 1
ATOM 1878 C C . VAL A 1 247 ? -0.507 -0.987 -9.844 1.00 98.50 247 VAL A C 1
ATOM 1880 O O . VAL A 1 247 ? -0.277 0.222 -9.856 1.00 98.50 247 VAL A O 1
ATOM 1883 N N . ASN A 1 248 ? -1.458 -1.540 -10.598 1.00 98.12 248 ASN A N 1
ATOM 1884 C CA . ASN A 1 248 ? -2.285 -0.752 -11.508 1.00 98.12 248 ASN A CA 1
ATOM 1885 C C . ASN A 1 248 ? -3.109 0.294 -10.760 1.00 98.12 248 ASN A C 1
ATOM 1887 O O . ASN A 1 248 ? -3.176 1.435 -11.213 1.00 98.12 248 ASN A O 1
ATOM 1891 N N . LYS A 1 249 ? -3.696 -0.073 -9.615 1.00 98.44 249 LYS A N 1
ATOM 1892 C CA . LYS A 1 249 ? -4.525 0.849 -8.841 1.00 98.44 249 LYS A CA 1
ATOM 1893 C C . LYS A 1 249 ? -3.712 1.987 -8.229 1.00 98.44 249 LYS A C 1
ATOM 1895 O O . LYS A 1 249 ? -4.136 3.134 -8.287 1.00 98.44 249 LYS A O 1
ATOM 1900 N N . LEU A 1 250 ? -2.518 1.694 -7.716 1.00 97.75 250 LEU A N 1
ATOM 1901 C CA . LEU A 1 250 ? -1.609 2.718 -7.192 1.00 97.75 250 LEU A CA 1
ATOM 1902 C C . LEU A 1 250 ? -1.198 3.721 -8.276 1.00 97.75 250 LEU A C 1
ATOM 1904 O O . LEU A 1 250 ? -1.205 4.920 -8.023 1.00 97.75 250 LEU A O 1
ATOM 1908 N N . LEU A 1 251 ? -0.895 3.247 -9.487 1.00 96.69 251 LEU A N 1
ATOM 1909 C CA . LEU A 1 251 ? -0.534 4.114 -10.616 1.00 96.69 251 LEU A CA 1
ATOM 1910 C C . LEU A 1 251 ? -1.715 4.884 -11.206 1.00 96.69 251 LEU A C 1
ATOM 1912 O O . LEU A 1 251 ? -1.507 5.919 -11.828 1.00 96.69 251 LEU A O 1
ATOM 1916 N N . GLU A 1 252 ? -2.937 4.377 -11.050 1.00 96.56 252 GLU A N 1
ATOM 1917 C CA . GLU A 1 252 ? -4.153 5.113 -11.399 1.00 96.56 252 GLU A CA 1
ATOM 1918 C C . GLU A 1 252 ? -4.324 6.343 -10.499 1.00 96.56 252 GLU A C 1
ATOM 1920 O O . GLU A 1 252 ? -4.679 7.409 -10.991 1.00 96.56 252 GLU A O 1
ATOM 1925 N N . TRP A 1 253 ? -4.039 6.211 -9.199 1.00 96.62 253 TRP A N 1
ATOM 1926 C CA . TRP A 1 253 ? -4.131 7.330 -8.259 1.00 96.62 253 TRP A CA 1
ATOM 1927 C C . TRP A 1 253 ? -2.948 8.290 -8.328 1.00 96.62 253 TRP A C 1
ATOM 1929 O O . TRP A 1 253 ? -3.144 9.501 -8.268 1.00 96.62 253 TRP A O 1
ATOM 1939 N N . ASP A 1 254 ? -1.727 7.767 -8.441 1.00 95.44 254 ASP A N 1
ATOM 1940 C CA . ASP A 1 254 ? -0.527 8.584 -8.596 1.00 95.44 254 ASP A CA 1
ATOM 1941 C C . ASP A 1 254 ? 0.459 7.930 -9.579 1.00 95.44 254 ASP A C 1
ATOM 1943 O O . ASP A 1 254 ? 1.265 7.069 -9.199 1.00 95.44 254 ASP A O 1
ATOM 1947 N N . PRO A 1 255 ? 0.454 8.366 -10.851 1.00 94.31 255 PRO A N 1
ATOM 1948 C CA . PRO A 1 255 ? 1.386 7.865 -11.852 1.00 94.31 255 PRO A CA 1
ATOM 1949 C C . PRO A 1 255 ? 2.862 8.086 -11.495 1.00 94.31 255 PRO A C 1
ATOM 1951 O O . PRO A 1 255 ? 3.713 7.327 -11.961 1.00 94.31 255 PRO A O 1
ATOM 1954 N N . LYS A 1 256 ? 3.197 9.075 -10.648 1.00 92.25 256 LYS A N 1
ATOM 1955 C CA . LYS A 1 256 ? 4.591 9.370 -10.260 1.00 92.25 256 LYS A CA 1
ATOM 1956 C C . LYS A 1 256 ? 5.212 8.254 -9.425 1.00 92.25 256 LYS A C 1
ATOM 1958 O O . LYS A 1 256 ? 6.436 8.122 -9.396 1.00 92.25 256 LYS A O 1
ATOM 1963 N N . LEU A 1 257 ? 4.393 7.397 -8.807 1.00 94.31 257 LEU A N 1
ATOM 1964 C CA . LEU A 1 257 ? 4.864 6.222 -8.072 1.00 94.31 257 LEU A CA 1
ATOM 1965 C C . LEU A 1 257 ? 5.687 5.265 -8.950 1.00 94.31 257 LEU A C 1
ATOM 1967 O O . LEU A 1 257 ? 6.486 4.493 -8.421 1.00 94.31 257 LEU A O 1
ATOM 1971 N N . ILE A 1 258 ? 5.558 5.333 -10.281 1.00 94.56 258 ILE A N 1
ATOM 1972 C CA . ILE A 1 258 ? 6.346 4.521 -11.219 1.00 94.56 258 ILE A CA 1
ATOM 1973 C C . ILE A 1 258 ? 7.857 4.792 -11.151 1.00 94.56 258 ILE A C 1
ATOM 1975 O O . ILE A 1 258 ? 8.655 3.909 -11.476 1.00 94.56 258 ILE A O 1
ATOM 1979 N N . ASP A 1 259 ? 8.249 6.003 -10.746 1.00 92.81 259 ASP A N 1
ATOM 1980 C CA . ASP A 1 259 ? 9.642 6.448 -10.626 1.00 92.81 259 ASP A CA 1
ATOM 1981 C C . ASP A 1 259 ? 10.142 6.461 -9.179 1.00 92.81 259 ASP A C 1
ATOM 1983 O O . ASP A 1 259 ? 11.322 6.744 -8.937 1.00 92.81 259 ASP A O 1
ATOM 1987 N N . ALA A 1 260 ? 9.267 6.128 -8.226 1.00 93.81 260 ALA A N 1
ATOM 1988 C CA . ALA A 1 260 ? 9.619 6.065 -6.821 1.00 93.81 260 ALA A CA 1
ATOM 1989 C C . ALA A 1 260 ? 10.774 5.086 -6.588 1.00 93.81 260 ALA A C 1
ATOM 1991 O O . ALA A 1 260 ? 10.916 4.065 -7.271 1.00 93.81 260 ALA A O 1
ATOM 1992 N N . ARG A 1 261 ? 11.610 5.425 -5.605 1.00 94.00 261 ARG A N 1
ATOM 1993 C CA . ARG A 1 261 ? 12.808 4.668 -5.263 1.00 94.00 261 ARG A CA 1
ATOM 1994 C C . ARG A 1 261 ? 12.883 4.419 -3.772 1.00 94.00 261 ARG A C 1
ATOM 1996 O O . ARG A 1 261 ? 12.676 5.328 -2.979 1.00 94.00 261 ARG A O 1
ATOM 2003 N N . THR A 1 262 ? 13.243 3.190 -3.428 1.00 93.00 262 THR A N 1
ATOM 2004 C CA . THR A 1 262 ? 13.723 2.852 -2.081 1.00 93.00 262 THR A CA 1
ATOM 2005 C C . THR A 1 262 ? 15.041 3.576 -1.778 1.00 93.00 262 THR A C 1
ATOM 2007 O O . THR A 1 262 ? 15.733 4.024 -2.696 1.00 93.00 262 THR A O 1
ATOM 2010 N N . ASN A 1 263 ? 15.458 3.605 -0.512 1.00 92.19 263 ASN A N 1
ATOM 2011 C CA . ASN A 1 263 ? 16.746 4.168 -0.077 1.00 92.19 263 ASN A CA 1
ATOM 2012 C C . ASN A 1 263 ? 17.954 3.467 -0.725 1.00 92.19 263 ASN A C 1
ATOM 2014 O O . ASN A 1 263 ? 19.036 4.037 -0.814 1.00 92.19 263 ASN A O 1
ATOM 2018 N N . PHE A 1 264 ? 17.763 2.245 -1.227 1.00 91.31 264 PHE A N 1
ATOM 2019 C CA . PHE A 1 264 ? 18.764 1.491 -1.986 1.00 91.31 264 PHE A CA 1
ATOM 2020 C C . PHE A 1 264 ? 18.726 1.774 -3.501 1.00 91.31 264 PHE A C 1
ATOM 2022 O O . PHE A 1 264 ? 19.416 1.117 -4.277 1.00 91.31 264 PHE A O 1
ATOM 2029 N N . GLY A 1 265 ? 17.885 2.707 -3.953 1.00 93.00 265 GLY A N 1
ATOM 2030 C CA . GLY A 1 265 ? 17.755 3.103 -5.356 1.00 93.00 265 GLY A CA 1
ATOM 2031 C C . GLY A 1 265 ? 16.926 2.157 -6.232 1.00 93.00 265 GLY A C 1
ATOM 2032 O O . GLY A 1 265 ? 16.830 2.393 -7.438 1.00 93.00 265 GLY A O 1
ATOM 2033 N N . PHE A 1 266 ? 16.316 1.110 -5.663 1.00 92.69 266 PHE A N 1
ATOM 2034 C CA . PHE A 1 266 ? 15.440 0.205 -6.414 1.00 92.69 266 PHE A CA 1
ATOM 2035 C C . PHE A 1 266 ? 14.090 0.847 -6.702 1.00 92.69 266 PHE A C 1
ATOM 2037 O O . PHE A 1 266 ? 13.486 1.396 -5.783 1.00 92.69 266 PHE A O 1
ATOM 2044 N N . THR A 1 267 ? 13.618 0.696 -7.940 1.00 96.12 267 THR A N 1
ATOM 2045 C CA . THR A 1 267 ? 12.244 1.004 -8.363 1.00 96.12 267 THR A CA 1
ATOM 2046 C C . THR A 1 267 ? 11.334 -0.218 -8.223 1.00 96.12 267 THR A C 1
ATOM 2048 O O . THR A 1 267 ? 11.806 -1.351 -8.071 1.00 96.12 267 THR A O 1
ATOM 2051 N N . SER A 1 268 ? 10.019 -0.023 -8.344 1.00 95.69 268 SER A N 1
ATOM 2052 C CA . SER A 1 268 ? 9.039 -1.121 -8.381 1.00 95.69 268 SER A CA 1
ATOM 2053 C C . SER A 1 268 ? 9.330 -2.129 -9.503 1.00 95.69 268 SER A C 1
ATOM 2055 O O . SER A 1 268 ? 9.275 -3.335 -9.271 1.00 95.69 268 SER A O 1
ATOM 2057 N N . PHE A 1 269 ? 9.760 -1.668 -10.685 1.00 97.12 269 PHE A N 1
ATOM 2058 C CA . PHE A 1 269 ? 10.153 -2.548 -11.794 1.00 97.12 269 PHE A CA 1
ATOM 2059 C C . PHE A 1 269 ? 11.328 -3.461 -11.423 1.00 97.12 269 PHE A C 1
ATOM 2061 O O . PHE A 1 269 ? 11.290 -4.657 -11.701 1.00 97.12 269 PHE A O 1
ATOM 2068 N N . MET A 1 270 ? 12.354 -2.923 -10.752 1.00 95.06 270 MET A N 1
ATOM 2069 C CA . MET A 1 270 ? 13.499 -3.721 -10.296 1.00 95.06 270 MET A CA 1
ATOM 2070 C C . MET A 1 270 ? 13.081 -4.757 -9.247 1.00 95.06 270 MET A C 1
ATOM 2072 O O . MET A 1 270 ? 13.561 -5.888 -9.279 1.00 95.06 270 MET A O 1
ATOM 2076 N N . ARG A 1 271 ? 12.157 -4.407 -8.340 1.00 96.06 271 ARG A N 1
ATOM 2077 C CA . ARG A 1 271 ? 11.611 -5.354 -7.352 1.00 96.06 271 ARG A CA 1
ATOM 2078 C C . ARG A 1 271 ? 10.823 -6.483 -8.010 1.00 96.06 271 ARG A C 1
ATOM 2080 O O . ARG A 1 271 ? 11.026 -7.635 -7.632 1.00 96.06 271 ARG A O 1
ATOM 2087 N N . ALA A 1 272 ? 9.998 -6.177 -9.010 1.00 96.38 272 ALA A N 1
ATOM 2088 C CA . ALA A 1 272 ? 9.296 -7.193 -9.790 1.00 96.38 272 ALA A CA 1
ATOM 2089 C C . ALA A 1 272 ? 10.273 -8.101 -10.553 1.00 96.38 272 ALA A C 1
ATOM 2091 O O . ALA A 1 272 ? 10.135 -9.320 -10.502 1.00 96.38 272 ALA A O 1
ATOM 2092 N N . ALA A 1 273 ? 11.293 -7.526 -11.199 1.00 93.56 273 ALA A N 1
ATOM 2093 C CA . ALA A 1 273 ? 12.296 -8.277 -11.954 1.00 93.56 273 ALA A CA 1
ATOM 2094 C C . ALA A 1 273 ? 13.120 -9.220 -11.066 1.00 93.56 273 ALA A C 1
ATOM 2096 O O . ALA A 1 273 ? 13.255 -10.398 -11.392 1.00 93.56 273 ALA A O 1
ATOM 2097 N N . ASN A 1 274 ? 13.598 -8.741 -9.911 1.00 93.69 274 ASN A N 1
ATOM 2098 C CA . ASN A 1 274 ? 14.373 -9.552 -8.965 1.00 93.69 274 ASN A CA 1
ATOM 2099 C C . ASN A 1 274 ? 13.589 -10.757 -8.419 1.00 93.69 274 ASN A C 1
ATOM 2101 O O . ASN A 1 274 ? 14.202 -11.742 -8.022 1.00 93.69 274 ASN A O 1
ATOM 2105 N N . ASN A 1 275 ? 12.254 -10.680 -8.404 1.00 92.94 275 ASN A N 1
ATOM 2106 C CA . ASN A 1 275 ? 11.371 -11.751 -7.936 1.00 92.94 275 ASN A CA 1
ATOM 2107 C C . ASN A 1 275 ? 10.669 -12.506 -9.085 1.00 92.94 275 ASN A C 1
ATOM 2109 O O . ASN A 1 275 ? 9.831 -13.366 -8.833 1.00 92.94 275 ASN A O 1
ATOM 2113 N N . GLY A 1 276 ? 10.996 -12.209 -10.349 1.00 92.44 276 GLY A N 1
ATOM 2114 C CA . GLY A 1 276 ? 10.443 -12.910 -11.514 1.00 92.44 276 GLY A CA 1
ATOM 2115 C C . GLY A 1 276 ? 8.974 -12.599 -11.832 1.00 92.44 276 GLY A C 1
ATOM 2116 O O . GLY A 1 276 ? 8.318 -13.370 -12.532 1.00 92.44 276 GLY A O 1
ATOM 2117 N N . HIS A 1 277 ? 8.430 -11.480 -11.352 1.00 97.06 277 HIS A N 1
ATOM 2118 C CA . HIS A 1 277 ? 7.031 -11.095 -11.563 1.00 97.06 277 HIS A CA 1
ATOM 2119 C C . HIS A 1 277 ? 6.814 -10.413 -12.920 1.00 97.06 277 HIS A C 1
ATOM 2121 O O . HIS A 1 277 ? 6.591 -9.203 -13.017 1.00 97.06 277 HIS A O 1
ATOM 2127 N N . VAL A 1 278 ? 6.861 -11.218 -13.984 1.00 95.06 278 VAL A N 1
ATOM 2128 C CA . VAL A 1 278 ? 6.773 -10.767 -15.384 1.00 95.06 278 VAL A CA 1
ATOM 2129 C C . VAL A 1 278 ? 5.502 -9.961 -15.671 1.00 95.06 278 VAL A C 1
ATOM 2131 O O . VAL A 1 278 ? 5.569 -8.960 -16.382 1.00 95.06 278 VAL A O 1
ATOM 2134 N N . ASP A 1 279 ? 4.352 -10.339 -15.115 1.00 96.81 279 ASP A N 1
ATOM 2135 C CA . ASP A 1 279 ? 3.094 -9.632 -15.394 1.00 96.81 279 ASP A CA 1
ATOM 2136 C C . ASP A 1 279 ? 3.057 -8.231 -14.775 1.00 96.81 279 ASP A C 1
ATOM 2138 O O . ASP A 1 279 ? 2.577 -7.288 -15.406 1.00 96.81 279 ASP A O 1
ATOM 2142 N N . VAL A 1 280 ? 3.670 -8.051 -13.600 1.00 98.12 280 VAL A N 1
ATOM 2143 C CA . VAL A 1 280 ? 3.882 -6.714 -13.028 1.00 98.12 280 VAL A CA 1
ATOM 2144 C C . VAL A 1 280 ? 4.836 -5.904 -13.902 1.00 98.12 280 VAL A C 1
ATOM 2146 O O . VAL A 1 280 ? 4.572 -4.735 -14.173 1.00 98.12 280 VAL A O 1
ATOM 2149 N N . MET A 1 281 ? 5.929 -6.505 -14.383 1.00 97.75 281 MET A N 1
ATOM 2150 C CA . MET A 1 281 ? 6.867 -5.815 -15.275 1.00 97.75 281 MET A CA 1
ATOM 2151 C C . MET A 1 281 ? 6.181 -5.345 -16.562 1.00 97.75 281 MET A C 1
ATOM 2153 O O . MET A 1 281 ? 6.398 -4.210 -16.982 1.00 97.75 281 MET A O 1
ATOM 2157 N N . LYS A 1 282 ? 5.327 -6.183 -17.166 1.00 94.12 282 LYS A N 1
ATOM 2158 C CA . LYS A 1 282 ? 4.518 -5.815 -18.339 1.00 94.12 282 LYS A CA 1
ATOM 2159 C C . LYS A 1 282 ? 3.574 -4.657 -18.026 1.00 94.12 282 LYS A C 1
ATOM 2161 O O . LYS A 1 282 ? 3.528 -3.707 -18.802 1.00 94.12 282 LYS A O 1
ATOM 2166 N N . ALA A 1 283 ? 2.866 -4.710 -16.896 1.00 96.31 283 ALA A N 1
ATOM 2167 C CA . ALA A 1 283 ? 1.960 -3.644 -16.472 1.00 96.31 283 ALA A CA 1
ATOM 2168 C C . ALA A 1 283 ? 2.702 -2.310 -16.272 1.00 96.31 283 ALA A C 1
ATOM 2170 O O . ALA A 1 283 ? 2.296 -1.286 -16.819 1.00 96.31 283 ALA A O 1
ATOM 2171 N N . LEU A 1 284 ? 3.841 -2.331 -15.573 1.00 94.75 284 LEU A N 1
ATOM 2172 C CA . LEU A 1 284 ? 4.695 -1.157 -15.370 1.00 94.75 284 LEU A CA 1
ATOM 2173 C C . LEU A 1 284 ? 5.255 -0.612 -16.690 1.00 94.75 284 LEU A C 1
ATOM 2175 O O . LEU A 1 284 ? 5.290 0.599 -16.890 1.00 94.75 284 LEU A O 1
ATOM 2179 N N . TYR A 1 285 ? 5.683 -1.487 -17.602 1.00 92.25 285 TYR A N 1
ATOM 2180 C CA . TYR A 1 285 ? 6.192 -1.077 -18.910 1.00 92.25 285 TYR A CA 1
ATOM 2181 C C . TYR A 1 285 ? 5.104 -0.419 -19.767 1.00 92.25 285 TYR A C 1
ATOM 2183 O O . TYR A 1 285 ? 5.344 0.641 -20.342 1.00 92.25 285 TYR A O 1
ATOM 2191 N N . ALA A 1 286 ? 3.906 -1.011 -19.809 1.00 92.19 286 ALA A N 1
ATOM 2192 C CA . ALA A 1 286 ? 2.757 -0.441 -20.506 1.00 92.19 286 ALA A CA 1
ATOM 2193 C C . ALA A 1 286 ? 2.406 0.944 -19.945 1.00 92.19 286 ALA A C 1
ATOM 2195 O O . ALA A 1 286 ? 2.388 1.914 -20.693 1.00 92.19 286 ALA A O 1
ATOM 2196 N N . LYS A 1 287 ? 2.279 1.066 -18.616 1.00 91.88 287 LYS A N 1
ATOM 2197 C CA . LYS A 1 287 ? 2.011 2.354 -17.960 1.00 91.88 287 LYS A CA 1
ATOM 2198 C C . LYS A 1 287 ? 3.084 3.401 -18.240 1.00 91.88 287 LYS A C 1
ATOM 2200 O O . LYS A 1 287 ? 2.751 4.556 -18.465 1.00 91.88 287 LYS A O 1
ATOM 2205 N N . ARG A 1 288 ? 4.366 3.022 -18.271 1.00 87.75 288 ARG A N 1
ATOM 2206 C CA . ARG A 1 288 ? 5.438 3.959 -18.639 1.00 87.75 288 ARG A CA 1
ATOM 2207 C C . ARG A 1 288 ? 5.320 4.423 -20.085 1.00 87.75 288 ARG A C 1
ATOM 2209 O O . ARG A 1 288 ? 5.562 5.593 -20.346 1.00 87.75 288 ARG A O 1
ATOM 2216 N N . LYS A 1 289 ? 4.982 3.525 -21.012 1.00 87.69 289 LYS A N 1
ATOM 2217 C CA . LYS A 1 289 ? 4.777 3.888 -22.416 1.00 87.69 289 LYS A CA 1
ATOM 2218 C C . LYS A 1 289 ? 3.648 4.912 -22.548 1.00 87.69 289 LYS A C 1
ATOM 2220 O O . LYS A 1 289 ? 3.864 5.922 -23.203 1.00 87.69 289 LYS A O 1
ATOM 2225 N N . ASP A 1 290 ? 2.526 4.681 -21.870 1.00 85.56 290 ASP A N 1
ATOM 2226 C CA . ASP A 1 290 ? 1.365 5.581 -21.884 1.00 85.56 290 ASP A CA 1
ATOM 2227 C C . ASP A 1 290 ? 1.684 6.975 -21.308 1.00 85.56 290 ASP A C 1
ATOM 2229 O O . ASP A 1 290 ? 1.076 7.959 -21.705 1.00 85.56 290 ASP A O 1
ATOM 2233 N N . LEU A 1 291 ? 2.645 7.079 -20.381 1.00 79.12 291 LEU A N 1
ATOM 2234 C CA . LEU A 1 291 ? 3.083 8.356 -19.796 1.00 79.12 291 LEU A CA 1
ATOM 2235 C C . LEU A 1 291 ? 4.048 9.156 -20.685 1.00 79.12 291 LEU A C 1
ATOM 2237 O O . LEU A 1 291 ? 4.311 10.322 -20.397 1.00 79.12 291 LEU A O 1
ATOM 2241 N N . LEU A 1 292 ? 4.631 8.526 -21.707 1.00 77.50 292 LEU A N 1
ATOM 2242 C CA . LEU A 1 292 ? 5.605 9.142 -22.615 1.00 77.50 292 LEU A CA 1
ATOM 2243 C C . LEU A 1 292 ? 4.996 9.545 -23.967 1.00 77.50 292 LEU A C 1
ATOM 2245 O O . LEU A 1 292 ? 5.710 10.099 -24.803 1.00 77.50 292 LEU A O 1
ATOM 2249 N N . THR A 1 293 ? 3.718 9.237 -24.187 1.00 66.12 293 THR A N 1
ATOM 2250 C CA . THR A 1 293 ? 2.936 9.569 -25.388 1.00 66.12 293 THR A CA 1
ATOM 2251 C C . THR A 1 293 ? 1.950 10.681 -25.096 1.00 66.12 293 THR A C 1
ATOM 2253 O O . THR A 1 293 ? 1.846 11.594 -25.940 1.00 66.12 293 THR A O 1
#

InterPro domains:
  IPR002110 Ankyrin repeat [PF12796] (133-219)
  IPR002110 Ankyrin repeat [PF12796] (227-290)
  IPR002110 Ankyrin repeat [SM00248] (127-157)
  IPR002110 Ankyrin repeat [SM00248] (162-191)
  IPR002110 Ankyrin repeat [SM00248] (196-225)
  IPR002110 Ankyrin repeat [SM00248] (230-260)
  IPR002110 Ankyrin repeat [SM00248] (264-293)
  IPR011009 Protein kinase-like domain superfamily [SSF56112] (8-112)
  IPR036770 Ankyrin repeat-containing domain superfamily [G3DSA:1.25.40.20] (104-292)
  IPR036770 Ankyrin repeat-containing domain superfamily [SSF48403] (129-291)